Protein 7EWC (pdb70)

Radius of gyration: 24.62 Å; Cα contacts (8 Å, |Δi|>4): 468; chains: 4; bounding box: 40×68×53 Å

Solvent-accessible surface area: 13735 Å² total; per-residue (Å²): 151,0,96,44,0,46,0,0,10,8,16,54,97,38,75,30,100,78,0,9,68,100,4,146,26,195,78,76,81,0,29,28,0,2,98,32,67,15,16,39,0,73,0,68,20,0,86,66,0,0,67,18,1,59,5,106,14,46,4,30,0,99,30,76,144,100,87,76,107,64,203,8,160,117,23,26,51,78,70,101,33,70,48,92,87,0,6,64,104,5,157,22,154,63,55,111,0,40,43,2,8,128,36,64,26,24,57,9,63,0,73,11,0,63,87,0,1,65,23,3,59,12,98,3,31,0,35,0,75,9,53,148,39,82,15,87,20,35,62,103,6,44,7,0,18,4,11,76,84,54,74,42,90,81,0,11,69,90,4,143,12,161,75,77,109,0,32,35,2,7,115,52,62,24,13,68,8,77,0,60,8,0,61,72,0,0,68,29,6,66,5,96,3,39,0,27,1,98,24,81,141,98,90,29,98,26,36,137,91,5,92,88,7,19,61,78,75,99,38,75,34,88,82,0,9,61,94,9,159,12,160,79,70,94,0,28,74,12,1,86,28,97,34,6,62,6,62,0,66,13,0,99,85,0,1,71,18,6,63,7,107,16,38,6,32,0,85,2,57,147,39,96,5,102,52

Nearest PDB structures (foldseek):
  7ewc-assembly2_C  TM=1.015E+00  e=3.258E-12  Mycobacterium tuberculosis H37Rv
  7ewc-assembly1_A  TM=9.764E-01  e=1.327E-10  Mycobacterium tuberculosis H37Rv
  7ewd-assembly1_B  TM=9.840E-01  e=6.085E-10  Mycobacterium tuberculosis H37Rv
  7ewe-assembly3_E  TM=9.449E-01  e=1.848E-10  Mycobacterium tuberculosis H37Rv
  7ewd-assembly1_A  TM=9.579E-01  e=5.330E-10  Mycobacterium tuberculosis H37Rv

Foldseek 3Di:
DLVVLVCLQVVVVHDLVRLCVQLVHDSVLSVCSSVVVVVVDDPSSVQSSQVSSVHGDWDWDDDPPDIGTD/DVLVLCVVLVHDLVQLCVQLVHDSVLSVCVNVVNPVVRDPSRVQSSQVSSVHGDWDWDDDPNDIDTPD/DALVVLVVVVPDDLVRLCVQLVHDSVLSVCVNVVVPVVDDPSNVQSSQVSSPHGDWDWDDDPNDIGTPD/DPLVVLCVVLVHDLVQLCVQLVHDSCLSCCCVVPPVVVHDVVSVQSSQVSSVHGDWDWDDDPPDIGTD

B-factor: mean 38.27, std 15.43, range [12.96, 95.22]

InterPro domains:
  IPR001387 Cro/C1-type, helix-turn-helix domain [PF01381] (35-88)
  IPR001387 Cro/C1-type, helix-turn-helix domain [PS50943] (35-90)
  IPR001387 Cro/C1-type, helix-turn-helix domain [SM00530] (34-90)
  IPR001387 Cro/C1-type, helix-turn-helix domain [cd00093] (34-88)
  IPR010982 Lambda repressor-like, DNA-binding domain superfamily [G3DSA:1.10.260.40] (16-92)
  IPR010982 Lambda repressor-like, DNA-binding domain superfamily [SSF47413] (33-97)

Organism: Mycobacterium tuberculosis (strain ATCC 25618 / H37Rv) (NCBI:txid83332)

Secondary structure (DSSP, 8-state):
-HHHHHHHHHTTT--HHHHHHHHTS-HHHHHHHHTT--TTSBHHHHHHHHHHTT-EEEEEEEETTEEEE-/-HHHHHHHTT--HHHHHHHTT--HHHHHHHHTT--TTSBHHHHHHHHHHTT-EEEEEEEETTEEEE--/--THHHHHTTT--HHHHHHHHT--HHHHHHHHTT--TTSBHHHHHHHHHHTT-EEEEEEEETTEEEE--/-HHHHHHHHTT--HHHHHHHHTS-HHHHHHHHHS-GGG-BHHHHHHHHHHTT-EEEEEEEETTEEEE-

GO terms:
  GO:0003677 DNA binding (F, IDA)

Sequence (275 aa):
RAFRLRELRAAQSLTQVQVAALAHIRQSRVSSIENGDIGSAQVNTLRKYVSALGGELDITVRLGDETFTLRLRELRAAQSLTQVQVAALAHIRQSRVSSIENGDIGSAQVNTLRKYVSALGGELDITVRLGDETFTLAFRLRELRAAQSLTQVQVAALAHIRQSRVSSIENGDIGSAQVNTLRKYVSALGGELDITVRLGDETFTLAFRLRELRAAQSLTQVQVAALAHIRQSRVSSIENGDIGSAQVNTLRKYVSALGGELDITVRLGDETFTL

Structure (mmCIF, N/CA/C/O backbone):
data_7EWC
#
_entry.id   7EWC
#
_cell.length_a   30.610
_cell.length_b   88.955
_cell.length_c   114.961
_cell.angle_alpha   90.000
_cell.angle_beta   90.000
_cell.angle_gamma   90.000
#
_symmetry.space_group_name_H-M   'P 21 21 21'
#
loop_
_entity.id
_entity.type
_entity.pdbx_description
1 polymer 'Putative antitoxin HigA2'
2 water water
#
loop_
_atom_site.group_PDB
_atom_site.id
_atom_site.type_symbol
_atom_site.label_atom_id
_atom_site.label_alt_id
_atom_site.label_comp_id
_atom_site.label_asym_id
_atom_site.label_entity_id
_atom_site.label_seq_id
_atom_site.pdbx_PDB_ins_code
_atom_site.Cartn_x
_atom_site.Cartn_y
_atom_site.Cartn_z
_atom_site.occupancy
_atom_site.B_iso_or_equiv
_atom_site.auth_seq_id
_atom_site.auth_comp_id
_atom_site.auth_asym_id
_atom_site.auth_atom_id
_atom_site.pdbx_PDB_model_num
ATOM 1 N N . ARG A 1 31 ? -15.920 12.095 -9.276 1.00 62.30 31 ARG A N 1
ATOM 2 C CA . ARG A 1 31 ? -15.675 10.926 -8.381 1.00 69.79 31 ARG A CA 1
ATOM 3 C C . ARG A 1 31 ? -16.660 9.823 -8.809 1.00 76.27 31 ARG A C 1
ATOM 4 O O . ARG A 1 31 ? -16.243 8.861 -9.500 1.00 70.03 31 ARG A O 1
ATOM 12 N N . ALA A 1 32 ? -17.937 10.001 -8.471 1.00 78.88 32 ALA A N 1
ATOM 13 C CA . ALA A 1 32 ? -19.097 9.376 -9.150 1.00 72.68 32 ALA A CA 1
ATOM 14 C C . ALA A 1 32 ? -19.216 9.967 -10.564 1.00 64.78 32 ALA A C 1
ATOM 15 O O . ALA A 1 32 ? -19.404 9.169 -11.502 1.00 51.46 32 ALA A O 1
ATOM 17 N N . PHE A 1 33 ? -19.102 11.303 -10.691 1.00 54.93 33 PHE A N 1
ATOM 18 C CA . PHE A 1 33 ? -19.035 12.057 -11.974 1.00 54.70 33 PHE A CA 1
ATOM 19 C C . PHE A 1 33 ? -17.966 11.439 -12.885 1.00 39.63 33 PHE A C 1
ATOM 20 O O . PHE A 1 33 ? -18.241 11.386 -14.048 1.00 31.85 33 PHE A O 1
ATOM 28 N N . ARG A 1 34 ? -16.812 11.005 -12.362 1.00 35.67 34 ARG A N 1
ATOM 29 C CA . ARG A 1 34 ? -15.693 10.446 -13.171 1.00 39.02 34 ARG A CA 1
ATOM 30 C C . ARG A 1 34 ? -16.180 9.169 -13.872 1.00 30.22 34 ARG A C 1
ATOM 31 O O . ARG A 1 34 ? -15.904 8.985 -15.080 1.00 26.68 34 ARG A O 1
ATOM 39 N N . LEU A 1 35 ? -16.922 8.341 -13.149 1.00 27.28 35 LEU A N 1
ATOM 40 C CA . LEU A 1 35 ? -17.384 7.026 -13.674 1.00 27.03 35 LEU A CA 1
ATOM 41 C C . LEU A 1 35 ? -18.497 7.285 -14.672 1.00 25.60 35 LEU A C 1
ATOM 42 O O . LEU A 1 35 ? -18.471 6.667 -15.742 1.00 30.41 35 LEU A O 1
ATOM 47 N N . ARG A 1 36 ? -19.376 8.226 -14.370 1.00 25.26 36 ARG A N 1
ATOM 48 C CA . ARG A 1 36 ? -20.459 8.589 -15.302 1.00 26.23 36 ARG A CA 1
ATOM 49 C C . ARG A 1 36 ? -19.825 9.051 -16.616 1.00 22.92 36 ARG A C 1
ATOM 50 O O . ARG A 1 36 ? -20.265 8.658 -17.650 1.00 22.71 36 ARG A O 1
ATOM 58 N N . GLU A 1 37 ? -18.813 9.893 -16.522 1.00 21.91 37 GLU A N 1
ATOM 59 C CA . GLU A 1 37 ? -18.131 10.437 -17.715 1.00 22.08 37 GLU A CA 1
ATOM 60 C C . GLU A 1 37 ? -17.500 9.295 -18.527 1.00 18.27 37 GLU A C 1
ATOM 61 O O . GLU A 1 37 ? -17.616 9.264 -19.758 1.00 18.22 37 GLU A O 1
ATOM 67 N N . LEU A 1 38 ? -16.826 8.391 -17.859 1.00 20.27 38 LEU A N 1
ATOM 68 C CA . LEU A 1 38 ? -16.166 7.232 -18.508 1.00 22.75 38 LEU A CA 1
ATOM 69 C C . LEU A 1 38 ? -17.172 6.386 -19.297 1.00 20.43 38 LEU A C 1
ATOM 70 O O . LEU A 1 38 ? -16.855 5.932 -20.409 1.00 18.96 38 LEU A O 1
ATOM 75 N N . ARG A 1 39 ? -18.332 6.148 -18.711 1.00 17.78 39 ARG A N 1
ATOM 76 C CA . ARG A 1 39 ? -19.362 5.331 -19.383 1.00 18.85 39 ARG A CA 1
ATOM 77 C C . ARG A 1 39 ? -19.948 6.101 -20.571 1.00 17.80 39 ARG A C 1
ATOM 78 O O . ARG A 1 39 ? -20.076 5.550 -21.621 1.00 17.77 39 ARG A O 1
ATOM 86 N N . ALA A 1 40 ? -20.307 7.348 -20.332 1.00 17.68 40 ALA A N 1
ATOM 87 C CA . ALA A 1 40 ? -20.990 8.177 -21.327 1.00 16.34 40 ALA A CA 1
ATOM 88 C C . ALA A 1 40 ? -20.023 8.434 -22.478 1.00 19.60 40 ALA A C 1
ATOM 89 O O . ALA A 1 40 ? -20.500 8.470 -23.625 1.00 16.02 40 ALA A O 1
ATOM 91 N N . ALA A 1 41 ? -18.710 8.547 -22.228 1.00 18.48 41 ALA A N 1
ATOM 92 C CA . ALA A 1 41 ? -17.754 8.782 -23.337 1.00 19.74 41 ALA A CA 1
ATOM 93 C C . ALA A 1 41 ? -17.720 7.549 -24.226 1.00 21.03 41 ALA A C 1
ATOM 94 O O . ALA A 1 41 ? -17.282 7.646 -25.385 1.00 17.26 41 ALA A O 1
ATOM 96 N N . GLN A 1 42 ? -18.197 6.411 -23.742 1.00 17.69 42 GLN A N 1
ATOM 97 C CA . GLN A 1 42 ? -18.166 5.185 -24.595 1.00 18.65 42 GLN A CA 1
ATOM 98 C C . GLN A 1 42 ? -19.531 4.864 -25.200 1.00 19.83 42 GLN A C 1
ATOM 99 O O . GLN A 1 42 ? -19.671 3.755 -25.725 1.00 19.07 42 GLN A O 1
ATOM 105 N N . SER A 1 43 ? -20.505 5.766 -25.042 1.00 21.34 43 SER A N 1
ATOM 106 C CA . SER A 1 43 ? -21.835 5.642 -25.652 1.00 20.93 43 SER A CA 1
ATOM 107 C C . SER A 1 43 ? -22.505 4.398 -25.039 1.00 22.12 43 SER A C 1
ATOM 108 O O . SER A 1 43 ? -23.130 3.604 -25.771 1.00 24.90 43 SER A O 1
ATOM 111 N N . LEU A 1 44 ? -22.359 4.201 -23.739 1.00 18.45 44 LEU A N 1
ATOM 112 C CA . LEU A 1 44 ? -23.078 3.084 -23.065 1.00 20.85 44 LEU A CA 1
ATOM 113 C C . LEU A 1 44 ? -24.131 3.665 -22.127 1.00 22.37 44 LEU A C 1
ATOM 114 O O . LEU A 1 44 ? -23.834 4.634 -21.431 1.00 21.02 44 LEU A O 1
ATOM 119 N N . THR A 1 45 ? -25.320 3.053 -22.087 1.00 20.60 45 THR A N 1
ATOM 120 C CA . THR A 1 45 ? -26.328 3.417 -21.078 1.00 19.92 45 THR A CA 1
ATOM 121 C C . THR A 1 45 ? -26.016 2.618 -19.805 1.00 21.38 45 THR A C 1
ATOM 122 O O . THR A 1 45 ? -25.243 1.642 -19.879 1.00 18.73 45 THR A O 1
ATOM 126 N N . GLN A 1 46 ? -26.624 2.993 -18.675 1.00 20.44 46 GLN A N 1
ATOM 127 C CA . GLN A 1 46 ? -26.554 2.214 -17.413 1.00 25.35 46 GLN A CA 1
ATOM 128 C C . GLN A 1 46 ? -27.123 0.826 -17.676 1.00 23.94 46 GLN A C 1
ATOM 129 O O . GLN A 1 46 ? -26.538 -0.183 -17.247 1.00 26.56 46 GLN A O 1
ATOM 135 N N . VAL A 1 47 ? -28.187 0.738 -18.445 1.00 25.20 47 VAL A N 1
ATOM 136 C CA . VAL A 1 47 ? -28.743 -0.583 -18.886 1.00 24.73 47 VAL A CA 1
ATOM 137 C C . VAL A 1 47 ? -27.648 -1.390 -19.574 1.00 22.54 47 VAL A C 1
ATOM 138 O O . VAL A 1 47 ? -27.492 -2.578 -19.234 1.00 21.09 47 VAL A O 1
ATOM 142 N N . GLN A 1 48 ? -26.989 -0.849 -20.590 1.00 22.77 48 GLN A N 1
ATOM 143 C CA . GLN A 1 48 ? -25.965 -1.648 -21.331 1.00 22.43 48 GLN A CA 1
ATOM 144 C C . GLN A 1 48 ? -24.822 -2.050 -20.387 1.00 22.45 48 GLN A C 1
ATOM 145 O O . GLN A 1 48 ? -24.342 -3.182 -20.452 1.00 23.20 48 GLN A O 1
ATOM 151 N N . VAL A 1 49 ? -24.387 -1.165 -19.512 1.00 20.55 49 VAL A N 1
ATOM 152 C CA . VAL A 1 49 ? -23.252 -1.539 -18.628 1.00 23.98 49 VAL A CA 1
ATOM 153 C C . VAL A 1 49 ? -23.710 -2.649 -17.663 1.00 27.20 49 VAL A C 1
ATOM 154 O O . VAL A 1 49 ? -22.907 -3.596 -17.418 1.00 25.63 49 VAL A O 1
ATOM 158 N N . ALA A 1 50 ? -24.944 -2.548 -17.139 1.00 24.65 50 ALA A N 1
ATOM 159 C CA . ALA A 1 50 ? -25.547 -3.587 -16.263 1.00 28.02 50 ALA A CA 1
ATOM 160 C C . ALA A 1 50 ? -25.478 -4.946 -16.965 1.00 26.46 50 ALA A C 1
ATOM 161 O O . ALA A 1 50 ? -24.997 -5.905 -16.323 1.00 25.94 50 ALA A O 1
ATOM 163 N N . ALA A 1 51 ? -25.933 -5.022 -18.227 1.00 25.34 51 ALA A N 1
ATOM 164 C CA . ALA A 1 51 ? -25.924 -6.241 -19.077 1.00 26.10 51 ALA A CA 1
ATOM 165 C C . ALA A 1 51 ? -24.475 -6.698 -19.315 1.00 32.21 51 ALA A C 1
ATOM 166 O O . ALA A 1 51 ? -24.194 -7.899 -19.160 1.00 28.50 51 ALA A O 1
ATOM 168 N N . LEU A 1 52 ? -23.552 -5.788 -19.637 1.00 32.17 52 LEU A N 1
ATOM 169 C CA . LEU A 1 52 ? -22.109 -6.158 -19.840 1.00 31.63 52 LEU A CA 1
ATOM 170 C C . LEU A 1 52 ? -21.537 -6.742 -18.542 1.00 29.47 52 LEU A C 1
ATOM 171 O O . LEU A 1 52 ? -20.802 -7.720 -18.592 1.00 26.08 52 LEU A O 1
ATOM 176 N N . ALA A 1 53 ? -21.776 -6.082 -17.409 1.00 27.14 53 ALA A N 1
ATOM 177 C CA . ALA A 1 53 ? -21.158 -6.441 -16.120 1.00 30.10 53 ALA A CA 1
ATOM 178 C C . ALA A 1 53 ? -21.904 -7.618 -15.454 1.00 32.48 53 ALA A C 1
ATOM 179 O O . ALA A 1 53 ? -21.430 -8.077 -14.410 1.00 31.54 53 ALA A O 1
ATOM 181 N N . HIS A 1 54 ? -23.072 -8.023 -15.956 1.00 34.16 54 HIS A N 1
ATOM 182 C CA . HIS A 1 54 ? -23.976 -9.002 -15.280 1.00 34.83 54 HIS A CA 1
ATOM 183 C C . HIS A 1 54 ? -24.225 -8.559 -13.842 1.00 32.47 54 HIS A C 1
ATOM 184 O O . HIS A 1 54 ? -24.014 -9.365 -12.948 1.00 34.34 54 HIS A O 1
ATOM 191 N N . ILE A 1 55 ? -24.645 -7.317 -13.638 1.00 28.19 55 ILE A N 1
ATOM 192 C CA . ILE A 1 55 ? -25.001 -6.754 -12.306 1.00 28.56 55 ILE A CA 1
ATOM 193 C C . ILE A 1 55 ? -26.337 -6.032 -12.463 1.00 31.64 55 ILE A C 1
ATOM 194 O O . ILE A 1 55 ? -26.759 -5.769 -13.616 1.00 25.87 55 ILE A O 1
ATOM 199 N N . ARG A 1 56 ? -26.964 -5.691 -11.345 1.00 30.04 56 ARG A N 1
ATOM 200 C CA . ARG A 1 56 ? -28.319 -5.076 -11.355 1.00 36.64 56 ARG A CA 1
ATOM 201 C C . ARG A 1 56 ? -28.164 -3.621 -11.795 1.00 30.52 56 ARG A C 1
ATOM 202 O O . ARG A 1 56 ? -27.169 -3.002 -11.369 1.00 29.03 56 ARG A O 1
ATOM 210 N N . GLN A 1 57 ? -29.103 -3.079 -12.582 1.00 35.22 57 GLN A N 1
ATOM 211 C CA . GLN A 1 57 ? -29.020 -1.669 -13.034 1.00 32.53 57 GLN A CA 1
ATOM 212 C C . GLN A 1 57 ? -29.008 -0.777 -11.792 1.00 29.81 57 GLN A C 1
ATOM 213 O O . GLN A 1 57 ? -28.312 0.258 -11.797 1.00 28.17 57 GLN A O 1
ATOM 219 N N . SER A 1 58 ? -29.763 -1.160 -10.754 1.00 28.37 58 SER A N 1
ATOM 220 C CA . SER A 1 58 ? -29.885 -0.388 -9.493 1.00 30.51 58 SER A CA 1
ATOM 221 C C . SER A 1 58 ? -28.495 -0.237 -8.855 1.00 27.76 58 SER A C 1
ATOM 222 O O . SER A 1 58 ? -28.203 0.822 -8.295 1.00 27.05 58 SER A O 1
ATOM 225 N N . ARG A 1 59 ? -27.654 -1.255 -8.980 1.00 30.95 59 ARG A N 1
ATOM 226 C CA . ARG A 1 59 ? -26.256 -1.216 -8.507 1.00 30.64 59 ARG A CA 1
ATOM 227 C C . ARG A 1 59 ? -25.390 -0.297 -9.389 1.00 27.33 59 ARG A C 1
ATOM 228 O O . ARG A 1 59 ? -24.583 0.456 -8.854 1.00 23.09 59 ARG A O 1
ATOM 236 N N . VAL A 1 60 ? -25.605 -0.293 -10.694 1.00 25.41 60 VAL A N 1
ATOM 237 C CA . VAL A 1 60 ? -24.963 0.704 -11.602 1.00 25.66 60 VAL A CA 1
ATOM 238 C C . VAL A 1 60 ? -25.336 2.127 -11.168 1.00 25.23 60 VAL A C 1
ATOM 239 O O . VAL A 1 60 ? -24.386 2.928 -10.989 1.00 26.64 60 VAL A O 1
ATOM 243 N N . SER A 1 61 ? -26.629 2.449 -10.972 1.00 25.87 61 SER A N 1
ATOM 244 C CA . SER A 1 61 ? -27.073 3.819 -10.585 1.00 29.84 61 SER A CA 1
ATOM 245 C C . SER A 1 61 ? -26.440 4.219 -9.265 1.00 29.33 61 SER A C 1
ATOM 246 O O . SER A 1 61 ? -25.945 5.357 -9.167 1.00 31.64 61 SER A O 1
ATOM 249 N N . SER A 1 62 ? -26.461 3.325 -8.276 1.00 30.81 62 SER A N 1
ATOM 250 C CA . SER A 1 62 ? -25.963 3.673 -6.922 1.00 35.05 62 SER A CA 1
ATOM 251 C C . SER A 1 62 ? -24.458 3.930 -7.004 1.00 35.37 62 SER A C 1
ATOM 252 O O . SER A 1 62 ? -23.993 4.962 -6.411 1.00 37.49 62 SER A O 1
ATOM 255 N N . ILE A 1 63 ? -23.707 3.065 -7.698 1.00 34.64 63 ILE A N 1
ATOM 256 C CA . ILE A 1 63 ? -22.230 3.265 -7.884 1.00 34.29 63 ILE A CA 1
ATOM 257 C C . ILE A 1 63 ? -22.014 4.644 -8.499 1.00 36.10 63 ILE A C 1
ATOM 258 O O . ILE A 1 63 ? -21.127 5.356 -8.029 1.00 39.84 63 ILE A O 1
ATOM 263 N N . GLU A 1 64 ? -22.800 5.001 -9.526 1.00 38.39 64 GLU A N 1
ATOM 264 C CA . GLU A 1 64 ? -22.583 6.267 -10.260 1.00 39.49 64 GLU A CA 1
ATOM 265 C C . GLU A 1 64 ? -23.035 7.444 -9.398 1.00 43.59 64 GLU A C 1
ATOM 266 O O . GLU A 1 64 ? -22.529 8.539 -9.652 1.00 43.39 64 GLU A O 1
ATOM 272 N N . ASN A 1 65 ? -23.885 7.231 -8.387 1.00 44.46 65 ASN A N 1
ATOM 273 C CA . ASN A 1 65 ? -24.352 8.343 -7.514 1.00 47.19 65 ASN A CA 1
ATOM 274 C C . ASN A 1 65 ? -23.362 8.595 -6.368 1.00 46.37 65 ASN A C 1
ATOM 275 O O . ASN A 1 65 ? -23.651 9.475 -5.560 1.00 50.02 65 ASN A O 1
ATOM 280 N N . GLY A 1 66 ? -22.210 7.922 -6.354 1.00 45.54 66 GLY A N 1
ATOM 281 C CA . GLY A 1 66 ? -21.148 8.093 -5.347 1.00 50.57 66 GLY A CA 1
ATOM 282 C C . GLY A 1 66 ? -21.211 7.023 -4.268 1.00 52.03 66 GLY A C 1
ATOM 283 O O . GLY A 1 66 ? -20.313 6.996 -3.405 1.00 51.54 66 GLY A O 1
ATOM 284 N N . ASP A 1 67 ? -22.201 6.134 -4.334 1.00 45.09 67 ASP A N 1
ATOM 285 C CA . ASP A 1 67 ? -22.389 5.068 -3.323 1.00 50.38 67 ASP A CA 1
ATOM 286 C C . ASP A 1 67 ? -21.460 3.900 -3.656 1.00 47.02 67 ASP A C 1
ATOM 287 O O . ASP A 1 67 ? -21.944 2.810 -4.036 1.00 51.13 67 ASP A O 1
ATOM 292 N N . ILE A 1 68 ? -20.166 4.129 -3.470 1.00 46.84 68 ILE A N 1
ATOM 293 C CA . ILE A 1 68 ? -19.062 3.148 -3.710 1.00 50.91 68 ILE A CA 1
ATOM 294 C C . ILE A 1 68 ? -18.938 2.241 -2.483 1.00 52.08 68 ILE A C 1
ATOM 295 O O . ILE A 1 68 ? -18.915 0.994 -2.664 1.00 48.98 68 ILE A O 1
ATOM 300 N N . GLY A 1 69 ? -18.894 2.860 -1.289 1.00 52.56 69 GLY A N 1
ATOM 301 C CA . GLY A 1 69 ? -18.825 2.192 0.027 1.00 53.48 69 GLY A CA 1
ATOM 302 C C . GLY A 1 69 ? -19.646 0.923 0.059 1.00 47.14 69 GLY A C 1
ATOM 303 O O . GLY A 1 69 ? -19.104 -0.139 0.417 1.00 52.14 69 GLY A O 1
ATOM 304 N N . SER A 1 70 ? -20.890 1.000 -0.384 1.00 45.78 70 SER A N 1
ATOM 305 C CA . SER A 1 70 ? -21.893 -0.073 -0.180 1.00 51.61 70 SER A CA 1
ATOM 306 C C . SER A 1 70 ? -21.753 -1.168 -1.238 1.00 52.63 70 SER A C 1
ATOM 307 O O . SER A 1 70 ? -22.331 -2.245 -1.022 1.00 49.60 70 SER A O 1
ATOM 310 N N . ALA A 1 71 ? -20.990 -0.946 -2.317 1.00 49.88 71 ALA A N 1
ATOM 311 C CA . ALA A 1 71 ? -20.848 -1.938 -3.410 1.00 49.24 71 ALA A CA 1
ATOM 312 C C . ALA A 1 71 ? -19.985 -3.108 -2.947 1.00 41.73 71 ALA A C 1
ATOM 313 O O . ALA A 1 71 ? -18.996 -2.858 -2.277 1.00 46.71 71 ALA A O 1
ATOM 315 N N . GLN A 1 72 ? -20.342 -4.329 -3.324 1.00 36.55 72 GLN A N 1
ATOM 316 C CA . GLN A 1 72 ? -19.473 -5.519 -3.199 1.00 42.45 72 GLN A CA 1
ATOM 317 C C . GLN A 1 72 ? -18.271 -5.387 -4.144 1.00 43.55 72 GLN A C 1
ATOM 318 O O . GLN A 1 72 ? -18.454 -4.825 -5.250 1.00 36.83 72 GLN A O 1
ATOM 324 N N . VAL A 1 73 ? -17.139 -6.004 -3.798 1.00 40.25 73 VAL A N 1
ATOM 325 C CA . VAL A 1 73 ? -15.875 -5.900 -4.580 1.00 39.89 73 VAL A CA 1
ATOM 326 C C . VAL A 1 73 ? -16.072 -6.494 -5.980 1.00 37.98 73 VAL A C 1
ATOM 327 O O . VAL A 1 73 ? -15.663 -5.846 -6.955 1.00 29.49 73 VAL A O 1
ATOM 331 N N . ASN A 1 74 ? -16.597 -7.703 -6.087 1.00 34.37 74 ASN A N 1
ATOM 332 C CA . ASN A 1 74 ? -16.702 -8.362 -7.404 1.00 38.55 74 ASN A CA 1
ATOM 333 C C . ASN A 1 74 ? -17.616 -7.530 -8.327 1.00 37.66 74 ASN A C 1
ATOM 334 O O . ASN A 1 74 ? -17.381 -7.529 -9.549 1.00 35.25 74 ASN A O 1
ATOM 339 N N . THR A 1 75 ? -18.610 -6.851 -7.758 1.00 34.70 75 THR A N 1
ATOM 340 C CA . THR A 1 75 ? -19.577 -5.993 -8.475 1.00 35.78 75 THR A CA 1
ATOM 341 C C . THR A 1 75 ? -18.845 -4.763 -9.025 1.00 32.85 75 THR A C 1
ATOM 342 O O . THR A 1 75 ? -19.030 -4.422 -10.234 1.00 26.90 75 THR A O 1
ATOM 346 N N . LEU A 1 76 ? -18.095 -4.082 -8.167 1.00 26.16 76 LEU A N 1
ATOM 347 C CA . LEU A 1 76 ? -17.284 -2.918 -8.591 1.00 27.67 76 LEU A CA 1
ATOM 348 C C . LEU A 1 76 ? -16.290 -3.385 -9.670 1.00 25.74 76 LEU A C 1
ATOM 349 O O . LEU A 1 76 ? -16.180 -2.712 -10.704 1.00 24.61 76 LEU A O 1
ATOM 354 N N . ARG A 1 77 ? -15.696 -4.562 -9.514 1.00 27.38 77 ARG A N 1
ATOM 355 C CA . ARG A 1 77 ? -14.696 -5.078 -10.473 1.00 31.19 77 ARG A CA 1
ATOM 356 C C . ARG A 1 77 ? -15.358 -5.200 -11.843 1.00 28.80 77 ARG A C 1
ATOM 357 O O . ARG A 1 77 ? -14.795 -4.680 -12.844 1.00 26.60 77 ARG A O 1
ATOM 365 N N . LYS A 1 78 ? -16.494 -5.893 -11.888 1.00 26.63 78 LYS A N 1
ATOM 366 C CA . LYS A 1 78 ? -17.278 -6.112 -13.126 1.00 25.17 78 LYS A CA 1
ATOM 367 C C . LYS A 1 78 ? -17.683 -4.763 -13.741 1.00 19.63 78 LYS A C 1
ATOM 368 O O . LYS A 1 78 ? -17.550 -4.642 -14.975 1.00 21.24 78 LYS A O 1
ATOM 374 N N . TYR A 1 79 ? -18.176 -3.816 -12.953 1.00 19.53 79 TYR A N 1
ATOM 375 C CA . TYR A 1 79 ? -18.590 -2.462 -13.425 1.00 19.65 79 TYR A CA 1
ATOM 376 C C . TYR A 1 79 ? -17.434 -1.773 -14.153 1.00 20.26 79 TYR A C 1
ATOM 377 O O . TYR A 1 79 ? -17.551 -1.444 -15.340 1.00 20.74 79 TYR A O 1
ATOM 386 N N . VAL A 1 80 ? -16.264 -1.745 -13.510 1.00 22.32 80 VAL A N 1
ATOM 387 C CA . VAL A 1 80 ? -15.018 -1.124 -14.052 1.00 21.13 80 VAL A CA 1
ATOM 388 C C . VAL A 1 80 ? -14.523 -1.845 -15.315 1.00 21.18 80 VAL A C 1
ATOM 389 O O . VAL A 1 80 ? -14.110 -1.107 -16.280 1.00 19.55 80 VAL A O 1
ATOM 393 N N . SER A 1 81 ? -14.582 -3.179 -15.384 1.00 19.04 81 SER A N 1
ATOM 394 C CA . SER A 1 81 ? -14.216 -3.951 -16.601 1.00 23.89 81 SER A CA 1
ATOM 395 C C . SER A 1 81 ? -15.126 -3.593 -17.777 1.00 23.38 81 SER A C 1
ATOM 396 O O . SER A 1 81 ? -14.622 -3.580 -18.914 1.00 22.60 81 SER A O 1
ATOM 399 N N . ALA A 1 82 ? -16.414 -3.417 -17.515 1.00 24.01 82 ALA A N 1
ATOM 400 C CA . ALA A 1 82 ? -17.429 -3.029 -18.520 1.00 25.31 82 ALA A CA 1
ATOM 401 C C . ALA A 1 82 ? -17.113 -1.631 -19.077 1.00 24.26 82 ALA A C 1
ATOM 402 O O . ALA A 1 82 ? -17.650 -1.339 -20.157 1.00 22.59 82 ALA A O 1
ATOM 404 N N . LEU A 1 83 ? -16.363 -0.797 -18.341 1.00 23.55 83 LEU A N 1
ATOM 405 C CA . LEU A 1 83 ? -15.957 0.566 -18.803 1.00 23.96 83 LEU A CA 1
ATOM 406 C C . LEU A 1 83 ? -14.570 0.494 -19.426 1.00 22.11 83 LEU A C 1
ATOM 407 O O . LEU A 1 83 ? -14.050 1.546 -19.804 1.00 25.64 83 LEU A O 1
ATOM 412 N N . GLY A 1 84 ? -14.008 -0.713 -19.537 1.00 22.82 84 GLY A N 1
ATOM 413 C CA . GLY A 1 84 ? -12.680 -0.969 -20.126 1.00 21.66 84 GLY A CA 1
ATOM 414 C C . GLY A 1 84 ? -11.529 -0.770 -19.149 1.00 23.06 84 GLY A C 1
ATOM 415 O O . GLY A 1 84 ? -10.362 -0.686 -19.564 1.00 21.85 84 GLY A O 1
ATOM 416 N N . GLY A 1 85 ? -11.822 -0.709 -17.871 1.00 21.59 85 GLY A N 1
ATOM 417 C CA . GLY A 1 85 ? -10.794 -0.442 -16.848 1.00 24.93 85 GLY A CA 1
ATOM 418 C C . GLY A 1 85 ? -10.378 -1.679 -16.085 1.00 24.21 85 GLY A C 1
ATOM 419 O O . GLY A 1 85 ? -10.998 -2.735 -16.234 1.00 21.69 85 GLY A O 1
ATOM 420 N N . GLU A 1 86 ? -9.393 -1.504 -15.208 1.00 25.43 86 GLU A N 1
ATOM 421 C CA . GLU A 1 86 ? -8.988 -2.543 -14.246 1.00 29.60 86 GLU A CA 1
ATOM 422 C C . GLU A 1 86 ? -9.062 -1.941 -12.857 1.00 27.22 86 GLU A C 1
ATOM 423 O O . GLU A 1 86 ? -8.683 -0.749 -12.659 1.00 24.27 86 GLU A O 1
ATOM 429 N N . LEU A 1 87 ? -9.628 -2.701 -11.940 1.00 28.17 87 LEU A N 1
ATOM 430 C CA . LEU A 1 87 ? -9.770 -2.252 -10.530 1.00 27.91 87 LEU A CA 1
ATOM 431 C C . LEU A 1 87 ? -8.585 -2.816 -9.753 1.00 27.79 87 LEU A C 1
ATOM 432 O O . LEU A 1 87 ? -8.377 -4.033 -9.814 1.00 30.18 87 LEU A O 1
ATOM 437 N N . ASP A 1 88 ? -7.802 -1.956 -9.107 1.00 31.97 88 ASP A N 1
ATOM 438 C CA . ASP A 1 88 ? -6.694 -2.374 -8.209 1.00 35.53 88 ASP A CA 1
ATOM 439 C C . ASP A 1 88 ? -7.130 -2.114 -6.771 1.00 33.26 88 ASP A C 1
ATOM 440 O O . ASP A 1 88 ? -7.350 -0.934 -6.406 1.00 30.08 88 ASP A O 1
ATOM 445 N N . ILE A 1 89 ? -7.194 -3.172 -5.978 1.00 32.86 89 ILE A N 1
ATOM 446 C CA . ILE A 1 89 ? -7.473 -3.068 -4.517 1.00 33.69 89 ILE A CA 1
ATOM 447 C C . ILE A 1 89 ? -6.199 -3.461 -3.769 1.00 31.59 89 ILE A C 1
ATOM 448 O O . ILE A 1 89 ? -5.729 -4.590 -3.922 1.00 28.25 89 ILE A O 1
ATOM 453 N N . THR A 1 90 ? -5.649 -2.533 -3.002 1.00 32.02 90 THR A N 1
ATOM 454 C CA . THR A 1 90 ? -4.376 -2.738 -2.274 1.00 37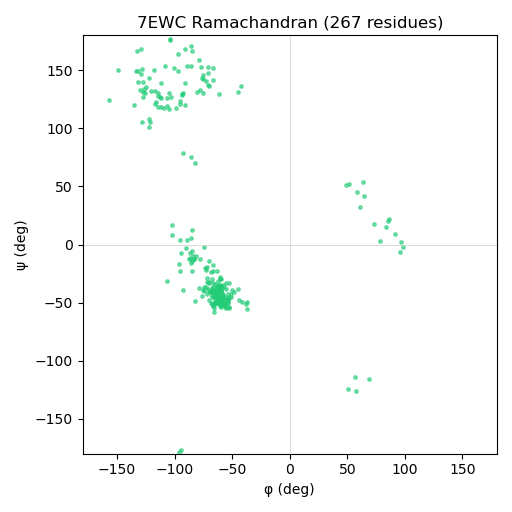.49 90 THR A CA 1
ATOM 455 C C . THR A 1 90 ? -4.574 -2.371 -0.807 1.00 38.70 90 THR A C 1
ATOM 456 O O . THR A 1 90 ? -5.455 -1.529 -0.479 1.00 35.07 90 THR A O 1
ATOM 460 N N . VAL A 1 91 ? -3.801 -3.036 0.036 1.00 40.47 91 VAL A N 1
ATOM 461 C CA . VAL A 1 91 ? -3.709 -2.729 1.484 1.00 40.15 91 VAL A CA 1
ATOM 462 C C . VAL A 1 91 ? -2.285 -2.282 1.761 1.00 37.70 91 VAL A C 1
ATOM 463 O O . VAL A 1 91 ? -1.357 -3.045 1.433 1.00 39.79 91 VAL A O 1
ATOM 467 N N . ARG A 1 92 ? -2.152 -1.082 2.310 1.00 40.99 92 ARG A N 1
ATOM 468 C CA . ARG A 1 92 ? -0.897 -0.559 2.901 1.00 43.65 92 ARG A CA 1
ATOM 469 C C . ARG A 1 92 ? -0.963 -0.827 4.411 1.00 43.21 92 ARG A C 1
ATOM 470 O O . ARG A 1 92 ? -1.966 -0.370 5.050 1.00 35.82 92 ARG A O 1
ATOM 478 N N . LEU A 1 93 ? 0.006 -1.584 4.940 1.00 42.67 93 LEU A N 1
ATOM 479 C CA . LEU A 1 93 ? 0.200 -1.730 6.409 1.00 50.69 93 LEU A CA 1
ATOM 480 C C . LEU A 1 93 ? 1.663 -1.440 6.734 1.00 48.82 93 LEU A C 1
ATOM 481 O O . LEU A 1 93 ? 2.502 -2.293 6.428 1.00 45.12 93 LEU A O 1
ATOM 486 N N . GLY A 1 94 ? 1.931 -0.261 7.307 1.00 57.96 94 GLY A N 1
ATOM 487 C CA . GLY A 1 94 ? 3.288 0.263 7.552 1.00 63.98 94 GLY A CA 1
ATOM 488 C C . GLY A 1 94 ? 4.105 0.330 6.272 1.00 70.17 94 GLY A C 1
ATOM 489 O O . GLY A 1 94 ? 3.740 1.123 5.380 1.00 70.85 94 GLY A O 1
ATOM 490 N N . ASP A 1 95 ? 5.166 -0.478 6.186 1.00 74.22 95 ASP A N 1
ATOM 491 C CA . ASP A 1 95 ? 6.057 -0.592 5.000 1.00 81.41 95 ASP A CA 1
ATOM 492 C C . ASP A 1 95 ? 5.260 -1.190 3.838 1.00 76.02 95 ASP A C 1
ATOM 493 O O . ASP A 1 95 ? 5.155 -0.556 2.774 1.00 74.72 95 ASP A O 1
ATOM 498 N N . GLU A 1 96 ? 4.716 -2.382 4.060 1.00 74.13 96 GLU A N 1
ATOM 499 C CA . GLU A 1 96 ? 4.255 -3.290 2.985 1.00 71.81 96 GLU A CA 1
ATOM 500 C C . GLU A 1 96 ? 3.000 -2.726 2.334 1.00 65.94 96 GLU A C 1
ATOM 501 O O . GLU A 1 96 ? 2.264 -1.968 2.992 1.00 71.32 96 GLU A O 1
ATOM 507 N N . THR A 1 97 ? 2.799 -3.074 1.068 1.00 59.31 97 THR A N 1
ATOM 508 C CA . THR A 1 97 ? 1.522 -2.867 0.354 1.00 52.67 97 THR A CA 1
ATOM 509 C C . THR A 1 97 ? 1.250 -4.174 -0.397 1.00 50.82 97 THR A C 1
ATOM 510 O O . THR A 1 97 ? 2.133 -4.615 -1.130 1.00 57.65 97 THR A O 1
ATOM 514 N N . PHE A 1 98 ? 0.125 -4.824 -0.099 1.00 46.53 98 PHE A N 1
ATOM 515 C CA . PHE A 1 98 ? -0.298 -6.129 -0.668 1.00 46.60 98 PHE A CA 1
ATOM 516 C C . PHE A 1 98 ? -1.469 -5.844 -1.609 1.00 46.43 98 PHE A C 1
ATOM 517 O O . PHE A 1 98 ? -2.166 -4.806 -1.424 1.00 48.04 98 PHE A O 1
ATOM 525 N N . THR A 1 99 ? -1.664 -6.708 -2.599 1.00 39.68 99 THR A N 1
ATOM 526 C CA . THR A 1 99 ? -2.763 -6.603 -3.582 1.00 39.83 99 THR A CA 1
ATOM 527 C C . THR A 1 99 ? -3.804 -7.656 -3.226 1.00 41.23 99 THR A C 1
ATOM 528 O O . THR A 1 99 ? -3.412 -8.802 -3.101 1.00 41.77 99 THR A O 1
ATOM 532 N N . LEU A 1 100 ? -5.077 -7.280 -3.130 1.00 36.90 100 LEU A N 1
ATOM 533 C CA . LEU A 1 100 ? -6.175 -8.245 -2.869 1.00 43.84 100 LEU A CA 1
ATOM 534 C C . LEU A 1 100 ? -6.771 -8.705 -4.204 1.00 53.53 100 LEU A C 1
ATOM 535 O O . LEU A 1 100 ? -7.142 -9.911 -4.320 1.00 59.52 100 LEU A O 1
ATOM 540 N N . ARG B 1 34 ? -1.949 -13.722 3.109 1.00 64.09 34 ARG B N 1
ATOM 541 C CA . ARG B 1 34 ? -3.393 -13.448 3.226 1.00 68.32 34 ARG B CA 1
ATOM 542 C C . ARG B 1 34 ? -3.634 -12.380 4.308 1.00 65.44 34 ARG B C 1
ATOM 543 O O . ARG B 1 34 ? -2.679 -12.072 5.082 1.00 58.36 34 ARG B O 1
ATOM 551 N N . LEU B 1 35 ? -4.847 -11.807 4.311 1.00 57.21 35 LEU B N 1
ATOM 552 C CA . LEU B 1 35 ? -5.416 -10.944 5.390 1.00 60.17 35 LEU B CA 1
ATOM 553 C C . LEU B 1 35 ? -5.398 -11.688 6.733 1.00 61.40 35 LEU B C 1
ATOM 554 O O . LEU B 1 35 ? -4.873 -11.106 7.699 1.00 54.99 35 LEU B O 1
ATOM 559 N N .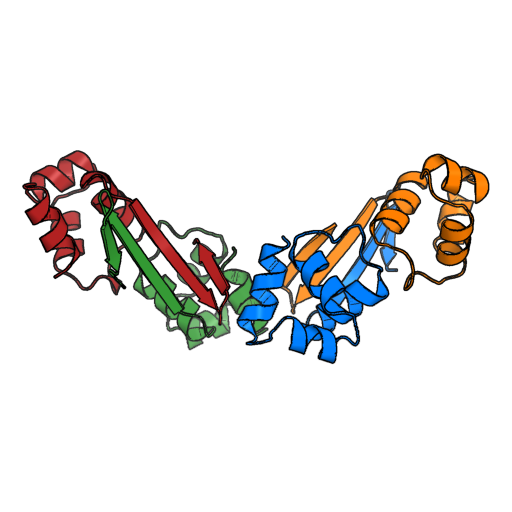 ARG B 1 36 ? -5.976 -12.902 6.786 1.00 57.56 36 ARG B N 1
ATOM 560 C CA . ARG B 1 36 ? -5.906 -13.809 7.965 1.00 57.21 36 ARG B CA 1
ATOM 561 C C . ARG B 1 36 ? -4.502 -13.662 8.570 1.00 57.22 36 ARG B C 1
ATOM 562 O O . ARG B 1 36 ? -4.405 -13.274 9.753 1.00 51.90 36 ARG B O 1
ATOM 570 N N . GLU B 1 37 ? -3.459 -13.873 7.760 1.00 53.38 37 GLU B N 1
ATOM 571 C CA . GLU B 1 37 ? -2.035 -13.919 8.194 1.00 59.76 37 GLU B CA 1
ATOM 572 C C . GLU B 1 37 ? -1.582 -12.535 8.700 1.00 60.03 37 GLU B C 1
ATOM 573 O O . GLU B 1 37 ? -0.814 -12.470 9.713 1.00 52.16 37 GLU B O 1
ATOM 579 N N . LEU B 1 38 ? -2.020 -11.467 8.020 1.00 50.06 38 LEU B N 1
ATOM 580 C CA . LEU B 1 38 ? -1.784 -10.047 8.418 1.00 51.54 38 LEU B CA 1
ATOM 581 C C . LEU B 1 38 ? -2.501 -9.726 9.746 1.00 41.05 38 LEU B C 1
ATOM 582 O O . LEU B 1 38 ? -1.875 -9.173 10.644 1.00 39.44 38 LEU B O 1
ATOM 587 N N . ARG B 1 39 ? -3.787 -10.054 9.841 1.00 41.38 39 ARG B N 1
ATOM 588 C CA . ARG B 1 39 ? -4.606 -9.907 11.074 1.00 41.54 39 ARG B CA 1
ATOM 589 C C . ARG B 1 39 ? -3.895 -10.599 12.247 1.00 40.76 39 ARG B C 1
ATOM 590 O O . ARG B 1 39 ? -3.619 -9.925 13.261 1.00 41.41 39 ARG B O 1
ATOM 598 N N . ALA B 1 40 ? -3.561 -11.875 12.073 1.00 47.22 40 ALA B N 1
ATOM 599 C CA . ALA B 1 40 ? -2.895 -12.719 13.092 1.00 50.60 40 ALA B CA 1
ATOM 600 C C . ALA B 1 40 ? -1.546 -12.124 13.459 1.00 47.88 40 ALA B C 1
ATOM 601 O O . ALA B 1 40 ? -1.225 -12.086 14.638 1.00 45.17 40 ALA B O 1
ATOM 603 N N . ALA B 1 41 ? -0.859 -11.558 12.474 1.00 43.13 41 ALA B N 1
ATOM 604 C CA . ALA B 1 41 ? 0.468 -10.936 12.674 1.00 44.44 41 ALA B CA 1
ATOM 605 C C . ALA B 1 41 ? 0.375 -9.618 13.456 1.00 45.08 41 ALA B C 1
ATOM 606 O O . ALA B 1 41 ? 1.393 -9.201 13.969 1.00 44.17 41 ALA B O 1
ATOM 608 N N . GLN B 1 42 ? -0.805 -8.996 13.519 1.00 40.37 42 GLN B N 1
ATOM 609 C CA . GLN B 1 42 ? -1.043 -7.760 14.299 1.00 37.85 42 GLN B CA 1
ATOM 610 C C . GLN B 1 42 ? -1.473 -8.105 15.731 1.00 34.33 42 GLN B C 1
ATOM 611 O O . GLN B 1 42 ? -1.805 -7.170 16.428 1.00 36.34 42 GLN B O 1
ATOM 617 N N . SER B 1 43 ? -1.489 -9.397 16.089 1.00 36.46 43 SER B N 1
ATOM 618 C CA . SER B 1 43 ? -1.830 -10.022 17.402 1.00 34.36 43 SER B CA 1
ATOM 619 C C . SER B 1 43 ? -3.338 -10.100 17.635 1.00 34.09 43 SER B C 1
ATOM 620 O O . SER B 1 43 ? -3.721 -10.591 18.683 1.00 37.77 43 SER B O 1
ATOM 623 N N . LEU B 1 44 ? -4.147 -9.691 16.669 1.00 31.40 44 LEU B N 1
ATOM 624 C CA . LEU B 1 44 ? -5.608 -9.641 16.878 1.00 31.56 44 LEU B CA 1
ATOM 625 C C . LEU B 1 44 ? -6.273 -10.982 16.594 1.00 33.73 44 LEU B C 1
ATOM 626 O O . LEU B 1 44 ? -5.760 -11.744 15.813 1.00 40.31 44 LEU B O 1
ATOM 631 N N . THR B 1 45 ? -7.408 -11.186 17.239 1.00 35.55 45 THR B N 1
ATOM 632 C CA . THR B 1 45 ? -8.288 -12.342 17.007 1.00 33.64 45 THR B CA 1
ATOM 633 C C . THR B 1 45 ? -9.394 -11.898 16.045 1.00 31.00 45 THR B C 1
ATOM 634 O O . THR B 1 45 ? -9.610 -10.725 15.885 1.00 26.11 45 THR B O 1
ATOM 638 N N . GLN B 1 46 ? -10.086 -12.856 15.455 1.00 34.99 46 GLN B N 1
ATOM 639 C CA . GLN B 1 46 ? -11.220 -12.561 14.554 1.00 37.25 46 GLN B CA 1
ATOM 640 C C . GLN B 1 46 ? -12.294 -11.797 15.327 1.00 37.29 46 GLN B C 1
ATOM 641 O O . GLN B 1 46 ? -12.707 -10.767 14.856 1.00 35.18 46 GLN B O 1
ATOM 647 N N . VAL B 1 47 ? -12.685 -12.294 16.498 1.00 35.29 47 VAL B N 1
ATOM 648 C CA . VAL B 1 47 ? -13.710 -11.624 17.353 1.00 32.16 47 VAL B CA 1
ATOM 649 C C . VAL B 1 47 ? -13.304 -10.164 17.596 1.00 28.55 47 VAL B C 1
ATOM 650 O O . VAL B 1 47 ? -14.178 -9.274 17.502 1.00 36.55 47 VAL B O 1
ATOM 654 N N . GLN B 1 48 ? -12.043 -9.909 17.940 1.00 30.78 48 GLN B N 1
ATOM 655 C CA . GLN B 1 48 ? -11.541 -8.535 18.219 1.00 30.20 48 GLN B CA 1
ATOM 656 C C . GLN B 1 48 ? -11.610 -7.641 16.978 1.00 30.21 48 GLN B C 1
ATOM 657 O O . GLN B 1 48 ? -12.020 -6.483 17.119 1.00 27.36 48 GLN B O 1
ATOM 663 N N . VAL B 1 49 ? -11.118 -8.112 15.829 1.00 33.33 49 VAL B N 1
ATOM 664 C CA . VAL B 1 49 ? -11.131 -7.272 14.591 1.00 34.86 49 VAL B CA 1
ATOM 665 C C . VAL B 1 49 ? -12.588 -6.946 14.280 1.00 32.54 49 VAL B C 1
ATOM 666 O O . VAL B 1 49 ? -12.881 -5.767 14.094 1.00 35.11 49 VAL B O 1
ATOM 670 N N . ALA B 1 50 ? -13.476 -7.941 14.347 1.00 37.58 50 ALA B N 1
ATOM 671 C CA . ALA B 1 50 ? -14.933 -7.761 14.118 1.00 45.85 50 ALA B CA 1
ATOM 672 C C . ALA B 1 50 ? -15.462 -6.656 15.026 1.00 44.18 50 ALA B C 1
ATOM 673 O O . ALA B 1 50 ? -16.185 -5.776 14.529 1.00 42.97 50 ALA B O 1
ATOM 675 N N . ALA B 1 51 ? -15.107 -6.714 16.312 1.00 44.46 51 ALA B N 1
ATOM 676 C CA . ALA B 1 51 ? -15.538 -5.742 17.340 1.00 43.25 51 ALA B CA 1
ATOM 677 C C . ALA B 1 51 ? -14.953 -4.366 17.014 1.00 38.62 51 ALA B C 1
ATOM 678 O O . ALA B 1 51 ? -15.729 -3.398 16.988 1.00 41.27 51 ALA B O 1
ATOM 680 N N . LEU B 1 52 ? -13.635 -4.291 16.774 1.00 40.20 52 LEU B N 1
ATOM 681 C CA . LEU B 1 52 ? -12.917 -3.023 16.467 1.00 37.34 52 LEU B CA 1
ATOM 682 C C . LEU B 1 52 ? -13.472 -2.388 15.180 1.00 35.68 52 LEU B C 1
ATOM 683 O O . LEU B 1 52 ? -13.475 -1.168 15.096 1.00 40.47 52 LEU B O 1
ATOM 688 N N . ALA B 1 53 ? -13.886 -3.178 14.200 1.00 36.83 53 ALA B N 1
ATOM 689 C CA . ALA B 1 53 ? -14.372 -2.683 12.886 1.00 38.88 53 ALA B CA 1
ATOM 690 C C . ALA B 1 53 ? -15.892 -2.463 12.948 1.00 46.51 53 ALA B C 1
ATOM 691 O O . ALA B 1 53 ? -16.488 -1.994 11.925 1.00 41.16 53 ALA B O 1
ATOM 693 N N . HIS B 1 54 ? -16.501 -2.791 14.097 1.00 43.33 54 HIS B N 1
ATOM 694 C CA . HIS B 1 54 ? -17.963 -2.711 14.314 1.00 44.15 54 HIS B CA 1
ATOM 695 C C . HIS B 1 54 ? -18.635 -3.398 13.141 1.00 47.00 54 HIS B C 1
ATOM 696 O O . HIS B 1 54 ? -19.438 -2.754 12.485 1.00 46.84 54 HIS B O 1
ATOM 703 N N . ILE B 1 55 ? -18.211 -4.621 12.839 1.00 48.90 55 ILE B N 1
ATOM 704 C CA . ILE B 1 55 ? -18.825 -5.445 11.770 1.00 49.79 55 ILE B CA 1
ATOM 705 C C . ILE B 1 55 ? -19.159 -6.829 12.341 1.00 47.87 55 ILE B C 1
ATOM 706 O O . ILE B 1 55 ? -18.440 -7.305 13.237 1.00 44.60 55 ILE B O 1
ATOM 711 N N . ARG B 1 56 ? -20.248 -7.421 11.844 1.00 56.31 56 ARG B N 1
ATOM 712 C CA . ARG B 1 56 ? -20.621 -8.850 12.032 1.00 56.32 56 ARG B CA 1
ATOM 713 C C . ARG B 1 56 ? -19.367 -9.709 11.818 1.00 52.46 56 ARG B C 1
ATOM 714 O O . ARG B 1 56 ? -18.667 -9.514 10.799 1.00 55.00 56 ARG B O 1
ATOM 722 N N . GLN B 1 57 ? -19.094 -10.631 12.741 1.00 47.98 57 GLN B N 1
ATOM 723 C CA . GLN B 1 57 ? -17.935 -11.567 12.687 1.00 48.04 57 GLN B CA 1
ATOM 724 C C . GLN B 1 57 ? -18.004 -12.490 11.458 1.00 47.08 57 GLN B C 1
ATOM 725 O O . GLN B 1 57 ? -16.917 -12.825 10.894 1.00 43.49 57 GLN B O 1
ATOM 731 N N . SER B 1 58 ? -19.205 -12.915 11.049 1.00 50.82 58 SER B N 1
ATOM 732 C CA . SER B 1 58 ? -19.405 -13.778 9.849 1.00 53.26 58 SER B CA 1
ATOM 733 C C . SER B 1 58 ? -18.846 -13.060 8.606 1.00 49.49 58 SER B C 1
ATOM 734 O O . SER B 1 58 ? -18.149 -13.713 7.786 1.00 50.11 58 SER B O 1
ATOM 737 N N . ARG B 1 59 ? -19.086 -11.750 8.502 1.00 54.24 59 ARG B N 1
ATOM 738 C CA . ARG B 1 59 ? -18.455 -10.863 7.477 1.00 55.53 59 ARG B CA 1
ATOM 739 C C . ARG B 1 59 ? -16.929 -11.030 7.522 1.00 47.42 59 ARG B C 1
ATOM 740 O O . ARG B 1 59 ? -16.361 -11.368 6.474 1.00 44.05 59 ARG B O 1
ATOM 748 N N . VAL B 1 60 ? -16.287 -10.877 8.690 1.00 44.93 60 VAL B N 1
ATOM 749 C CA . VAL B 1 60 ? -14.805 -11.061 8.827 1.00 43.18 60 VAL B CA 1
ATOM 750 C C . VAL B 1 60 ? -14.423 -12.495 8.426 1.00 45.19 60 VAL B C 1
ATOM 751 O O . VAL B 1 60 ? -13.391 -12.674 7.793 1.00 46.91 60 VAL B O 1
ATOM 755 N N . SER B 1 61 ? -15.217 -13.497 8.791 1.00 53.57 61 SER B N 1
ATOM 756 C CA . SER B 1 61 ? -14.917 -14.920 8.491 1.00 58.74 61 SER B CA 1
ATOM 757 C C . SER B 1 61 ? -14.792 -15.110 6.970 1.00 54.36 61 SER B C 1
ATOM 758 O O . SER B 1 61 ? -13.755 -15.630 6.491 1.00 52.65 61 SER B O 1
ATOM 761 N N . SER B 1 62 ? -15.781 -14.623 6.239 1.00 58.61 62 SER B N 1
ATOM 762 C CA . SER B 1 62 ? -15.744 -14.769 4.765 1.00 58.12 62 SER B CA 1
ATOM 763 C C . SER B 1 62 ? -14.549 -14.011 4.188 1.00 55.43 62 SER B C 1
ATOM 764 O O . SER B 1 62 ? -13.888 -14.579 3.352 1.00 55.40 62 SER B O 1
ATOM 767 N N . ILE B 1 63 ? -14.282 -12.787 4.645 1.00 47.76 63 ILE B N 1
ATOM 768 C CA . ILE B 1 63 ? -13.130 -12.017 4.098 1.00 48.76 63 ILE B CA 1
ATOM 769 C C . ILE B 1 63 ? -11.851 -12.818 4.332 1.00 57.88 63 ILE B C 1
ATOM 770 O O . ILE B 1 63 ? -11.080 -13.001 3.395 1.00 63.60 63 ILE B O 1
ATOM 775 N N . GLU B 1 64 ? -11.680 -13.326 5.546 1.00 55.35 64 GLU B N 1
ATOM 776 C CA . GLU B 1 64 ? -10.439 -14.022 5.962 1.00 61.00 64 GLU B CA 1
ATOM 777 C C . GLU B 1 64 ? -10.326 -15.398 5.310 1.00 62.81 64 GLU B C 1
ATOM 778 O O . GLU B 1 64 ? -9.216 -15.849 5.105 1.00 66.76 64 GLU B O 1
ATOM 784 N N . ASN B 1 65 ? -11.440 -15.977 4.877 1.00 66.23 65 ASN B N 1
ATOM 785 C CA . ASN B 1 65 ? -11.428 -17.293 4.189 1.00 70.94 65 ASN B CA 1
ATOM 786 C C . ASN B 1 65 ? -11.144 -17.156 2.679 1.00 71.49 65 ASN B C 1
ATOM 787 O O . ASN B 1 65 ? -11.329 -18.142 1.991 1.00 76.53 65 ASN B O 1
ATOM 792 N N . GLY B 1 66 ? -10.698 -15.990 2.194 1.00 68.05 66 GLY B N 1
ATOM 793 C CA . GLY B 1 66 ? -10.331 -15.741 0.794 1.00 62.78 66 GLY B CA 1
ATOM 794 C C . GLY B 1 66 ? -11.446 -15.119 -0.032 1.00 63.26 66 GLY B C 1
ATOM 795 O O . GLY B 1 66 ? -11.166 -14.731 -1.158 1.00 56.30 66 GLY B O 1
ATOM 796 N N . ASP B 1 67 ? -12.650 -14.986 0.520 1.00 59.96 67 ASP B N 1
ATOM 797 C CA . ASP B 1 67 ? -13.804 -14.454 -0.255 1.00 62.49 67 ASP B CA 1
ATOM 798 C C . ASP B 1 67 ? -13.857 -12.923 -0.234 1.00 54.94 67 ASP B C 1
ATOM 799 O O . ASP B 1 67 ? -14.722 -12.374 0.450 1.00 52.59 67 ASP B O 1
ATOM 804 N N . ILE B 1 68 ? -12.984 -12.280 -0.998 1.00 55.67 68 ILE B N 1
ATOM 805 C CA . ILE B 1 68 ? -12.928 -10.793 -1.080 1.00 52.75 68 ILE B CA 1
ATOM 806 C C . ILE B 1 68 ? -14.101 -10.325 -1.937 1.00 50.25 68 ILE B C 1
ATOM 807 O O . ILE B 1 68 ? -14.715 -9.326 -1.580 1.00 45.55 68 ILE B O 1
ATOM 812 N N . GLY B 1 69 ? -14.378 -11.083 -2.998 1.00 51.68 69 GLY B N 1
ATOM 813 C CA . GLY B 1 69 ? -15.452 -10.833 -3.978 1.00 50.53 69 GLY B CA 1
ATOM 814 C C . GLY B 1 69 ? -16.710 -10.306 -3.328 1.00 49.92 69 GLY B C 1
ATOM 815 O O . GLY B 1 69 ? -17.214 -9.264 -3.795 1.00 42.45 69 GLY B O 1
ATOM 816 N N . SER B 1 70 ? -17.212 -10.978 -2.283 1.00 48.46 70 SER B N 1
ATOM 817 C CA . SER B 1 70 ? -18.566 -10.714 -1.719 1.00 47.13 70 SER B CA 1
ATOM 818 C C . SER B 1 70 ? -18.535 -9.575 -0.702 1.00 46.63 70 SER B C 1
ATOM 819 O O . SER B 1 70 ? -19.614 -9.054 -0.356 1.00 45.34 70 SER B O 1
ATOM 822 N N . ALA B 1 71 ? -17.353 -9.217 -0.218 1.00 43.59 71 ALA B N 1
ATOM 823 C CA . ALA B 1 71 ? -17.185 -8.150 0.783 1.00 45.67 71 ALA B CA 1
ATOM 824 C C . ALA B 1 71 ? -17.694 -6.835 0.207 1.00 48.45 71 ALA B C 1
ATOM 825 O O . ALA B 1 71 ? -17.268 -6.468 -0.910 1.00 50.87 71 ALA B O 1
ATOM 827 N N . GLN B 1 72 ? -18.544 -6.125 0.935 1.00 46.98 72 GLN B N 1
ATOM 828 C CA . GLN B 1 72 ? -18.810 -4.707 0.615 1.00 51.73 72 GLN B CA 1
ATOM 829 C C . GLN B 1 72 ? -17.545 -3.891 0.862 1.00 54.81 72 GLN B C 1
ATOM 830 O O . GLN B 1 72 ? -16.854 -4.155 1.855 1.00 56.81 72 GLN B O 1
ATOM 836 N N . VAL B 1 73 ? -17.279 -2.912 0.008 1.00 52.24 73 VAL B N 1
ATOM 837 C CA . VAL B 1 73 ? -16.100 -2.006 0.121 1.00 48.32 73 VAL B CA 1
ATOM 838 C C . VAL B 1 73 ? -16.020 -1.406 1.536 1.00 48.08 73 VAL B C 1
ATOM 839 O O . VAL B 1 73 ? -14.895 -1.309 2.038 1.00 39.73 73 VAL B O 1
ATOM 843 N N . ASN B 1 74 ? -17.135 -0.972 2.144 1.00 52.08 74 ASN B N 1
ATOM 844 C CA . ASN B 1 74 ? -17.080 -0.274 3.465 1.00 53.23 74 ASN B CA 1
ATOM 845 C C . ASN B 1 74 ? -16.687 -1.312 4.530 1.00 43.42 74 ASN B C 1
ATOM 846 O O . ASN B 1 74 ? -15.810 -1.001 5.343 1.00 46.23 74 ASN B O 1
ATOM 851 N N . THR B 1 75 ? -17.208 -2.531 4.452 1.00 44.03 75 THR B N 1
ATOM 852 C CA . THR B 1 75 ? -16.813 -3.675 5.325 1.00 48.17 75 THR B CA 1
ATOM 853 C C . THR B 1 75 ? -15.302 -3.942 5.223 1.00 43.37 75 THR B C 1
ATOM 854 O O . THR B 1 75 ? -14.637 -4.002 6.264 1.00 39.29 75 THR B O 1
ATOM 858 N N . LEU B 1 76 ? -14.765 -4.092 4.015 1.00 38.67 76 LEU B N 1
ATOM 859 C CA . LEU B 1 76 ? -13.314 -4.356 3.799 1.00 38.67 76 LEU B CA 1
ATOM 860 C C . LEU B 1 76 ? -12.489 -3.164 4.304 1.00 33.07 76 LEU B C 1
ATOM 861 O O . LEU B 1 76 ? -11.396 -3.379 4.890 1.00 34.78 76 LEU B O 1
ATOM 866 N N . ARG B 1 77 ? -12.965 -1.946 4.064 1.00 33.97 77 ARG B N 1
ATOM 867 C CA . ARG B 1 77 ? -12.313 -0.689 4.527 1.00 39.95 77 ARG B CA 1
ATOM 868 C C . ARG B 1 77 ? -12.171 -0.714 6.064 1.00 37.69 77 ARG B C 1
ATOM 869 O O . ARG B 1 77 ? -11.077 -0.433 6.596 1.00 35.58 77 ARG B O 1
ATOM 877 N N . LYS B 1 78 ? -13.251 -1.015 6.773 1.00 37.10 78 LYS B N 1
ATOM 878 C CA . LYS B 1 78 ? -13.262 -0.999 8.271 1.00 35.68 78 LYS B CA 1
ATOM 879 C C . LYS B 1 78 ? -12.365 -2.118 8.800 1.00 32.95 78 LYS B C 1
ATOM 880 O O . LYS B 1 78 ? -11.648 -1.907 9.772 1.00 33.70 78 LYS B O 1
ATOM 886 N N . TYR B 1 79 ? -12.421 -3.281 8.163 1.00 31.47 79 TYR B N 1
ATOM 887 C CA . TYR B 1 79 ? -11.646 -4.459 8.578 1.00 30.59 79 TYR B CA 1
ATOM 888 C C . TYR B 1 79 ? -10.165 -4.095 8.493 1.00 32.05 79 TYR B C 1
ATOM 889 O O . TYR B 1 79 ? -9.446 -4.250 9.492 1.00 30.92 79 TYR B O 1
ATOM 898 N N . VAL B 1 80 ? -9.731 -3.570 7.339 1.00 32.07 80 VAL B N 1
ATOM 899 C CA . VAL B 1 80 ? -8.341 -3.087 7.122 1.00 31.10 80 VAL B CA 1
ATOM 900 C C . VAL B 1 80 ? -7.935 -1.986 8.119 1.00 30.37 80 VAL B C 1
ATOM 901 O O . VAL B 1 80 ? -6.740 -1.983 8.541 1.00 25.00 80 VAL B O 1
ATOM 905 N N . SER B 1 81 ? -8.798 -1.007 8.404 1.00 33.45 81 SER B N 1
ATOM 906 C CA . SER B 1 81 ? -8.496 0.071 9.394 1.00 35.04 81 SER B CA 1
ATOM 907 C C . SER B 1 81 ? -8.256 -0.551 10.775 1.00 33.68 81 SER B C 1
ATOM 908 O O . SER B 1 81 ? -7.275 -0.192 11.430 1.00 33.65 81 SER B O 1
ATOM 911 N N . ALA B 1 82 ? -9.118 -1.481 11.158 1.00 36.14 82 ALA B N 1
ATOM 912 C CA . ALA B 1 82 ? -9.054 -2.222 12.447 1.00 39.05 82 ALA B CA 1
ATOM 913 C C . ALA B 1 82 ? -7.700 -2.940 12.571 1.00 38.58 82 ALA B C 1
ATOM 914 O O . ALA B 1 82 ? -7.150 -2.917 13.663 1.00 35.87 82 ALA B O 1
ATOM 916 N N . LEU B 1 83 ? -7.116 -3.471 11.485 1.00 46.82 83 LEU B N 1
ATOM 917 C CA . LEU B 1 83 ? -5.721 -4.029 11.470 1.00 40.50 83 LEU B CA 1
ATOM 918 C C . LEU B 1 83 ? -4.680 -2.928 11.596 1.00 36.11 83 LEU B C 1
ATOM 919 O O . LEU B 1 83 ? -3.489 -3.269 11.770 1.00 43.15 83 LEU B O 1
ATOM 924 N N . GLY B 1 84 ? -5.073 -1.675 11.410 1.00 37.82 84 GLY B N 1
ATOM 925 C CA . GLY B 1 84 ? -4.139 -0.533 11.446 1.00 39.42 84 GLY B CA 1
ATOM 926 C C . GLY B 1 84 ? -3.675 -0.111 10.055 1.00 43.97 84 GLY B C 1
ATOM 927 O O . GLY B 1 84 ? -2.894 0.851 9.974 1.00 43.76 84 GLY B O 1
ATOM 928 N N . GLY B 1 85 ? -4.181 -0.756 8.995 1.00 42.25 85 GLY B N 1
ATOM 929 C CA . GLY B 1 85 ? -3.787 -0.473 7.604 1.00 42.46 85 GLY B CA 1
ATOM 930 C C . GLY B 1 85 ? -4.712 0.517 6.916 1.00 41.77 85 GLY B C 1
ATOM 931 O O . GLY B 1 85 ? -5.664 1.049 7.550 1.00 35.65 85 GLY B O 1
ATOM 932 N N . GLU B 1 86 ? -4.446 0.762 5.629 1.00 45.55 86 GLU B N 1
ATOM 933 C CA . GLU B 1 86 ? -5.267 1.659 4.776 1.00 46.66 86 GLU B CA 1
ATOM 934 C C . GLU B 1 86 ? -5.592 0.909 3.480 1.00 41.77 86 GLU B C 1
ATOM 935 O O . GLU B 1 86 ? -4.684 0.255 2.922 1.00 35.74 86 GLU B O 1
ATOM 941 N N . LEU B 1 87 ? -6.858 0.944 3.076 1.00 40.27 87 LEU B N 1
ATOM 942 C CA . LEU B 1 87 ? -7.342 0.318 1.822 1.00 40.36 87 LEU B CA 1
ATOM 943 C C . LEU B 1 87 ? -7.297 1.369 0.703 1.00 36.35 87 LEU B C 1
ATOM 944 O O . LEU B 1 87 ? -7.767 2.467 0.910 1.00 40.28 87 LEU B O 1
ATOM 949 N N . ASP B 1 88 ? -6.713 1.015 -0.432 1.00 38.81 88 ASP B N 1
ATOM 950 C CA . ASP B 1 88 ? -6.739 1.831 -1.671 1.00 36.07 88 ASP B CA 1
ATOM 951 C C . ASP B 1 88 ? -7.550 1.095 -2.725 1.00 33.24 88 ASP B C 1
ATOM 952 O O . ASP B 1 88 ? -7.284 -0.070 -2.982 1.00 33.78 88 ASP B O 1
ATOM 957 N N . ILE B 1 89 ? -8.540 1.758 -3.294 1.00 33.83 89 ILE B N 1
ATOM 958 C CA . ILE B 1 89 ? -9.227 1.252 -4.500 1.00 35.67 89 ILE B CA 1
ATOM 959 C C . ILE B 1 89 ? -8.927 2.217 -5.636 1.00 35.01 89 ILE B C 1
ATOM 960 O O . ILE B 1 89 ? -9.254 3.399 -5.477 1.00 32.29 89 ILE B O 1
ATOM 965 N N . THR B 1 90 ? -8.271 1.738 -6.702 1.00 31.59 90 THR B N 1
ATOM 966 C CA . THR B 1 90 ? -7.936 2.612 -7.854 1.00 33.89 90 THR B CA 1
ATOM 967 C C . THR B 1 90 ? -8.429 1.985 -9.158 1.00 29.65 90 THR B C 1
ATOM 968 O O . THR B 1 90 ? -8.305 0.762 -9.333 1.00 25.59 90 THR B O 1
ATOM 972 N N . VAL B 1 91 ? -8.969 2.841 -10.029 1.00 27.64 91 VAL B N 1
ATOM 973 C CA . VAL B 1 91 ? -9.342 2.481 -11.419 1.00 26.21 91 VAL B CA 1
ATOM 974 C C . VAL B 1 91 ? -8.158 2.828 -12.301 1.00 27.20 91 VAL B C 1
ATOM 975 O O . VAL B 1 91 ? -7.633 3.952 -12.202 1.00 25.79 91 VAL B O 1
ATOM 979 N N . ARG B 1 92 ? -7.738 1.861 -13.093 1.00 24.21 92 ARG B N 1
ATOM 980 C CA . ARG B 1 92 ? -6.693 2.065 -14.099 1.00 28.90 92 ARG B CA 1
ATOM 981 C C . ARG B 1 92 ? -7.318 1.896 -15.474 1.00 23.36 92 ARG B C 1
ATOM 982 O O . ARG B 1 92 ? -7.954 0.844 -15.715 1.00 22.94 92 ARG B O 1
ATOM 990 N N . LEU B 1 93 ? -7.102 2.894 -16.313 1.00 23.19 93 LEU B N 1
ATOM 991 C CA . LEU B 1 93 ? -7.270 2.876 -17.801 1.00 27.70 93 LEU B CA 1
ATOM 992 C C . LEU B 1 93 ? -5.942 3.257 -18.474 1.00 27.47 93 LEU B C 1
ATOM 993 O O . LEU B 1 93 ? -5.589 4.466 -18.449 1.00 28.88 93 LEU B O 1
ATOM 998 N N . GLY B 1 94 ? -5.193 2.286 -18.980 1.00 29.80 94 GLY B N 1
ATOM 999 C CA . GLY B 1 94 ? -3.775 2.483 -19.355 1.00 27.83 94 GLY B CA 1
ATOM 1000 C C . GLY B 1 94 ? -2.931 2.973 -18.188 1.00 28.59 94 GLY B C 1
ATOM 1001 O O . GLY B 1 94 ? -2.943 2.320 -17.077 1.00 28.72 94 GLY B O 1
ATOM 1002 N N . ASP B 1 95 ? -2.220 4.089 -18.397 1.00 26.94 95 ASP B N 1
ATOM 1003 C CA . ASP B 1 95 ? -1.370 4.728 -17.368 1.00 28.21 95 ASP B CA 1
ATOM 1004 C C . ASP B 1 95 ? -2.246 5.650 -16.521 1.00 35.51 95 ASP B C 1
ATOM 1005 O O . ASP B 1 95 ? -1.801 5.987 -15.419 1.00 30.35 95 ASP B O 1
ATOM 1010 N N . GLU B 1 96 ? -3.474 5.973 -16.960 1.00 32.12 96 GLU B N 1
ATOM 1011 C CA . GLU B 1 96 ? -4.363 6.852 -16.167 1.00 30.11 96 GLU B CA 1
ATOM 1012 C C . GLU B 1 96 ? -4.924 6.055 -14.984 1.00 28.57 96 GLU B C 1
ATOM 1013 O O . GLU B 1 96 ? -5.510 4.989 -15.176 1.00 28.19 96 GLU B O 1
ATOM 1019 N N . THR B 1 97 ? -4.844 6.606 -13.794 1.00 30.88 97 THR B N 1
ATOM 1020 C CA . THR B 1 97 ? -5.424 5.971 -12.593 1.00 34.36 97 THR B CA 1
ATOM 1021 C C . THR B 1 97 ? -6.195 7.030 -11.815 1.00 38.28 97 THR B C 1
ATOM 1022 O O . THR B 1 97 ? -5.804 8.197 -11.899 1.00 40.64 97 THR B O 1
ATOM 1026 N N . PHE B 1 98 ? -7.257 6.647 -11.114 1.00 36.18 98 PHE B N 1
ATOM 1027 C CA . PHE B 1 98 ? -7.850 7.492 -10.050 1.00 40.24 98 PHE B CA 1
ATOM 1028 C C . PHE B 1 98 ? -8.474 6.620 -8.968 1.00 39.91 98 PHE B C 1
ATOM 1029 O O . PHE B 1 98 ? -8.948 5.504 -9.282 1.00 37.88 98 PHE B O 1
ATOM 1037 N N . THR B 1 99 ? -8.466 7.159 -7.747 1.00 40.41 99 THR B N 1
ATOM 1038 C CA . THR B 1 99 ? -8.907 6.501 -6.497 1.00 41.71 99 THR B CA 1
ATOM 1039 C C . THR B 1 99 ? -10.421 6.477 -6.475 1.00 41.72 99 THR B C 1
ATOM 1040 O O . THR B 1 99 ? -11.008 7.467 -6.905 1.00 47.29 99 THR B O 1
ATOM 1044 N N . LEU B 1 100 ? -11.008 5.407 -5.950 1.00 44.00 100 LEU B N 1
ATOM 1045 C CA . LEU B 1 100 ? -12.455 5.328 -5.645 1.00 45.19 100 LEU B CA 1
ATOM 1046 C C . LEU B 1 100 ? -12.694 5.394 -4.133 1.00 50.97 100 LEU B C 1
ATOM 1047 O O . LEU B 1 100 ? -13.781 5.865 -3.721 1.00 61.81 100 LEU B O 1
ATOM 1052 N N . ALA B 1 101 ? -11.747 4.874 -3.352 1.00 54.06 101 ALA B N 1
ATOM 1053 C CA . ALA B 1 101 ? -11.763 4.880 -1.873 1.00 61.32 101 ALA B CA 1
ATOM 1054 C C . ALA B 1 101 ? -10.350 4.577 -1.364 1.00 54.63 101 ALA B C 1
ATOM 1055 O O . ALA B 1 101 ? -9.466 4.259 -2.179 1.00 54.48 101 ALA B O 1
ATOM 1057 N N . PHE C 1 33 ? -16.395 17.127 -13.278 1.00 64.18 33 PHE C N 1
ATOM 1058 C CA . PHE C 1 33 ? -15.943 16.821 -14.652 1.00 61.87 33 PHE C CA 1
ATOM 1059 C C . PHE C 1 33 ? -14.421 16.993 -14.765 1.00 57.73 33 PHE C C 1
ATOM 1060 O O . PHE C 1 33 ? -13.821 17.764 -13.994 1.00 64.52 33 PHE C O 1
ATOM 1068 N N . ARG C 1 34 ? -13.814 16.307 -15.727 1.00 49.49 34 ARG C N 1
ATOM 1069 C CA . ARG C 1 34 ? -12.351 16.311 -15.959 1.00 45.45 34 ARG C CA 1
ATOM 1070 C C . ARG C 1 34 ? -12.112 15.914 -17.416 1.00 39.42 34 ARG C C 1
ATOM 1071 O O . ARG C 1 34 ? -12.590 14.862 -17.812 1.00 43.27 34 ARG C O 1
ATOM 1079 N N . LEU C 1 35 ? -11.402 16.745 -18.172 1.00 29.46 35 LEU C N 1
ATOM 1080 C CA . LEU C 1 35 ? -11.193 16.586 -19.618 1.00 30.38 35 LEU C CA 1
ATOM 1081 C C . LEU C 1 35 ? -10.410 15.318 -19.875 1.00 29.49 35 LEU C C 1
ATOM 1082 O O . LEU C 1 35 ? -10.699 14.634 -20.896 1.00 28.12 35 LEU C O 1
ATOM 1087 N N . ARG C 1 36 ? -9.464 14.983 -19.004 1.00 29.55 36 ARG C N 1
ATOM 1088 C CA . ARG C 1 36 ? -8.500 13.913 -19.351 1.00 31.46 36 ARG C CA 1
ATOM 1089 C C . ARG C 1 36 ? -9.219 12.545 -19.395 1.00 29.64 36 ARG C C 1
ATOM 1090 O O . ARG C 1 36 ? -8.675 11.608 -20.043 1.00 25.84 36 ARG C O 1
ATOM 1098 N N . GLU C 1 37 ? -10.353 12.401 -18.706 1.00 29.46 37 GLU C N 1
ATOM 1099 C CA . GLU C 1 37 ? -11.141 11.140 -18.694 1.00 27.47 37 GLU C CA 1
ATOM 1100 C C . GLU C 1 37 ? -11.628 10.843 -20.104 1.00 21.99 37 GLU C C 1
ATOM 1101 O O . GLU C 1 37 ? -11.787 9.674 -20.389 1.00 20.55 37 GLU C O 1
ATOM 1107 N N . LEU C 1 38 ? -11.952 11.870 -20.893 1.00 21.28 38 LEU C N 1
ATOM 1108 C CA . LEU C 1 38 ? -12.376 11.756 -22.305 1.00 23.31 38 LEU C CA 1
ATOM 1109 C C . LEU C 1 38 ? -11.286 10.995 -23.035 1.00 19.38 38 LEU C C 1
ATOM 1110 O O . LEU C 1 38 ? -11.621 10.133 -23.864 1.00 21.75 38 LEU C O 1
ATOM 1115 N N . ARG C 1 39 ? -10.015 11.371 -22.824 1.00 17.97 39 ARG C N 1
ATOM 1116 C CA . ARG C 1 39 ? -8.908 10.695 -23.539 1.00 16.29 39 ARG C CA 1
ATOM 1117 C C . ARG C 1 39 ? -8.730 9.286 -22.958 1.00 15.92 39 ARG C C 1
ATOM 1118 O O . ARG C 1 39 ? -8.607 8.332 -23.719 1.00 18.10 39 ARG C O 1
ATOM 1126 N N . ALA C 1 40 ? -8.782 9.127 -21.646 1.00 16.72 40 ALA C N 1
ATOM 1127 C CA . ALA C 1 40 ? -8.490 7.811 -21.029 1.00 18.91 40 ALA C CA 1
ATOM 1128 C C . ALA C 1 40 ? -9.544 6.778 -21.440 1.00 17.30 40 ALA C C 1
ATOM 1129 O O . ALA C 1 40 ? -9.196 5.582 -21.596 1.00 18.61 40 ALA C O 1
ATOM 1131 N N . ALA C 1 41 ? -10.784 7.211 -21.605 1.00 19.07 41 ALA C N 1
ATOM 1132 C CA . ALA C 1 41 ? -11.916 6.382 -22.052 1.00 18.66 41 ALA C CA 1
ATOM 1133 C C . ALA C 1 41 ? -11.556 5.725 -23.388 1.00 18.15 41 ALA C C 1
ATOM 1134 O O . ALA C 1 41 ? -12.033 4.599 -23.688 1.00 16.73 41 ALA C O 1
ATOM 1136 N N . GLN C 1 42 ? -10.765 6.415 -24.211 1.00 17.12 42 GLN C N 1
ATOM 1137 C CA . GLN C 1 42 ? -10.372 5.912 -25.544 1.00 17.17 42 GLN C CA 1
ATOM 1138 C C . GLN C 1 42 ? -9.036 5.190 -25.506 1.00 16.49 42 GLN C C 1
ATOM 1139 O O . GLN C 1 42 ? -8.655 4.699 -26.588 1.00 17.58 42 GLN C O 1
ATOM 1145 N N . SER C 1 43 ? -8.320 5.209 -24.380 1.00 17.35 43 SER C N 1
ATOM 1146 C CA . SER C 1 43 ? -6.988 4.571 -24.208 1.00 19.36 43 SER C CA 1
ATOM 1147 C C . SER C 1 43 ? -5.963 5.176 -25.175 1.00 21.54 43 SER C C 1
ATOM 1148 O O . SER C 1 43 ? -5.030 4.420 -25.572 1.00 18.50 43 SER C O 1
ATOM 1151 N N . LEU C 1 44 ? -6.072 6.465 -25.511 1.00 19.26 44 LEU C N 1
ATOM 1152 C CA . LEU C 1 44 ? -5.077 7.139 -26.377 1.00 19.34 44 LEU C CA 1
ATOM 1153 C C . LEU C 1 44 ? -4.110 7.974 -25.512 1.00 18.52 44 LEU C C 1
ATOM 1154 O O . LEU C 1 44 ? -4.472 8.395 -24.437 1.00 15.44 44 LEU C O 1
ATOM 1159 N N . THR C 1 45 ? -2.895 8.143 -26.010 1.00 20.14 45 THR C N 1
ATOM 1160 C CA . THR C 1 45 ? -1.836 8.959 -25.392 1.00 21.53 45 THR C CA 1
ATOM 1161 C C . THR C 1 45 ? -2.121 10.413 -25.705 1.00 20.89 45 THR C C 1
ATOM 1162 O O . THR C 1 45 ? -2.848 10.745 -26.668 1.00 18.24 45 THR C O 1
ATOM 1166 N N . GLN C 1 46 ? -1.549 11.268 -24.886 1.00 20.61 46 GLN C N 1
ATOM 1167 C CA . GLN C 1 46 ? -1.602 12.717 -25.109 1.00 22.94 46 GLN C CA 1
ATOM 1168 C C . GLN C 1 46 ? -1.073 13.076 -26.492 1.00 19.84 46 GLN C C 1
ATOM 1169 O O . GLN C 1 46 ? -1.670 13.927 -27.154 1.00 23.15 46 GLN C O 1
ATOM 1175 N N . VAL C 1 47 ? -0.040 12.396 -26.950 1.00 23.60 47 VAL C N 1
ATOM 1176 C CA . VAL C 1 47 ? 0.581 12.610 -28.287 1.00 21.26 47 VAL C CA 1
ATOM 1177 C C . VAL C 1 47 ? -0.458 12.274 -29.351 1.00 24.14 47 VAL C C 1
ATOM 1178 O O . VAL C 1 47 ? -0.602 13.057 -30.324 1.00 23.01 47 VAL C O 1
ATOM 1182 N N . GLN C 1 48 ? -1.110 11.115 -29.220 1.00 23.44 48 GLN C N 1
ATOM 1183 C CA . GLN C 1 48 ? -2.143 10.650 -30.193 1.00 23.25 48 GLN C CA 1
ATOM 1184 C C . GLN C 1 48 ? -3.292 11.665 -30.268 1.00 20.68 48 GLN C C 1
ATOM 1185 O O . GLN C 1 48 ? -3.707 11.979 -31.368 1.00 25.02 48 GLN C O 1
ATOM 1191 N N . VAL C 1 49 ? -3.705 12.279 -29.172 1.00 21.92 49 VAL C N 1
ATOM 1192 C CA . VAL C 1 49 ? -4.843 13.230 -29.176 1.00 20.99 49 VAL C CA 1
ATOM 1193 C C . VAL C 1 49 ? -4.395 14.564 -29.763 1.00 24.18 49 VAL C C 1
ATOM 1194 O O . VAL C 1 49 ? -5.195 15.140 -30.500 1.00 19.88 49 VAL C O 1
ATOM 1198 N N . ALA C 1 50 ? -3.216 15.071 -29.381 1.00 23.40 50 ALA C N 1
ATOM 1199 C CA . ALA C 1 50 ? -2.649 16.282 -30.001 1.00 24.93 50 ALA C CA 1
ATOM 1200 C C . ALA C 1 50 ? -2.685 16.085 -31.514 1.00 24.71 50 ALA C C 1
ATOM 1201 O O . ALA C 1 50 ? -3.179 16.994 -32.191 1.00 28.18 50 ALA C O 1
ATOM 1203 N N . ALA C 1 51 ? -2.282 14.928 -32.030 1.00 27.92 51 ALA C N 1
ATOM 1204 C CA . ALA C 1 51 ? -2.260 14.666 -33.496 1.00 28.61 51 ALA C CA 1
ATOM 1205 C C . ALA C 1 51 ? -3.696 14.592 -34.056 1.00 33.20 51 ALA C C 1
ATOM 1206 O O . ALA C 1 51 ? -4.014 15.314 -35.023 1.00 29.01 51 ALA C O 1
ATOM 1208 N N . LEU C 1 52 ? -4.570 13.790 -33.433 1.00 30.83 52 LEU C N 1
ATOM 1209 C CA . LEU C 1 52 ? -5.980 13.589 -33.873 1.00 29.30 52 LEU C CA 1
ATOM 1210 C C . LEU C 1 52 ? -6.722 14.927 -33.867 1.00 26.55 52 LEU C C 1
ATOM 1211 O O . LEU C 1 52 ? -7.400 15.191 -34.808 1.00 28.55 52 LEU C O 1
ATOM 1216 N N . ALA C 1 53 ? -6.631 15.731 -32.817 1.00 24.36 53 ALA C N 1
ATOM 1217 C CA . ALA C 1 53 ? -7.386 17.003 -32.684 1.00 25.62 53 ALA C CA 1
ATOM 1218 C C . ALA C 1 53 ? -6.709 18.203 -33.395 1.00 27.09 53 ALA C C 1
ATOM 1219 O O . ALA C 1 53 ? -7.331 19.265 -33.385 1.00 26.25 53 ALA C O 1
ATOM 1221 N N . HIS C 1 54 ? -5.449 18.097 -33.821 1.00 29.62 54 HIS C N 1
ATOM 1222 C CA . HIS C 1 54 ? -4.622 19.188 -34.423 1.00 29.41 54 HIS C CA 1
ATOM 1223 C C . HIS C 1 54 ? -4.391 20.310 -33.427 1.00 29.77 54 HIS C C 1
ATOM 1224 O O . HIS C 1 54 ? -4.702 21.466 -33.745 1.00 26.91 54 HIS C O 1
ATOM 1231 N N . ILE C 1 55 ? -3.882 19.960 -32.255 1.00 27.57 55 ILE C N 1
ATOM 1232 C CA . ILE C 1 55 ? -3.624 20.850 -31.093 1.00 31.27 55 ILE C CA 1
ATOM 1233 C C . ILE C 1 55 ? -2.170 20.627 -30.680 1.00 31.89 55 ILE C C 1
ATOM 1234 O O . ILE C 1 55 ? -1.798 19.461 -30.567 1.00 26.43 55 ILE C O 1
ATOM 1239 N N . ARG C 1 56 ? -1.400 21.699 -30.499 1.00 35.03 56 ARG C N 1
ATOM 1240 C CA . ARG C 1 56 ? -0.067 21.655 -29.832 1.00 39.33 56 ARG C CA 1
ATOM 1241 C C . ARG C 1 56 ? -0.166 20.739 -28.617 1.00 32.24 56 ARG C C 1
ATOM 1242 O O . ARG C 1 56 ? -1.071 20.973 -27.788 1.00 31.80 56 ARG C O 1
ATOM 1250 N N . GLN C 1 57 ? 0.807 19.871 -28.378 1.00 28.24 57 GLN C N 1
ATOM 1251 C CA . GLN C 1 57 ? 0.709 18.960 -27.208 1.00 25.25 57 GLN C CA 1
ATOM 1252 C C . GLN C 1 57 ? 0.798 19.756 -25.906 1.00 25.92 57 GLN C C 1
ATOM 1253 O O . GLN C 1 57 ? 0.146 19.353 -24.899 1.00 23.67 57 GLN C O 1
ATOM 1259 N N . SER C 1 58 ? 1.501 20.905 -25.879 1.00 24.01 58 SER C N 1
ATOM 1260 C CA . SER C 1 58 ? 1.528 21.722 -24.643 1.00 28.25 58 SER C CA 1
ATOM 1261 C C . SER C 1 58 ? 0.110 22.154 -24.319 1.00 24.80 58 SER C C 1
ATOM 1262 O O . SER C 1 58 ? -0.234 22.189 -23.120 1.00 27.51 58 SER C O 1
ATOM 1265 N N . ARG C 1 59 ? -0.689 22.480 -25.333 1.00 28.61 59 ARG C N 1
ATOM 1266 C CA . ARG C 1 59 ? -2.078 22.974 -25.080 1.00 29.73 59 ARG C CA 1
ATOM 1267 C C . ARG C 1 59 ? -2.932 21.815 -24.557 1.00 26.09 59 ARG C C 1
ATOM 1268 O O . ARG C 1 59 ? -3.721 22.025 -23.647 1.00 28.02 59 ARG C O 1
ATOM 1276 N N . VAL C 1 60 ? -2.666 20.589 -25.005 1.00 29.80 60 VAL C N 1
ATOM 1277 C CA . VAL C 1 60 ? -3.376 19.369 -24.503 1.00 23.55 60 VAL C CA 1
ATOM 1278 C C . VAL C 1 60 ? -3.029 19.176 -23.029 1.00 22.54 60 VAL C C 1
ATOM 1279 O O . VAL C 1 60 ? -3.968 18.963 -22.232 1.00 23.03 60 VAL C O 1
ATOM 1283 N N . SER C 1 61 ? -1.747 19.256 -22.626 1.00 24.55 61 SER C N 1
ATOM 1284 C CA . SER C 1 61 ? -1.394 19.066 -21.186 1.00 24.68 61 SER C CA 1
ATOM 1285 C C . SER C 1 61 ? -2.008 20.175 -20.344 1.00 25.04 61 SER C C 1
ATOM 1286 O O . SER C 1 61 ? -2.600 19.835 -19.283 1.00 25.76 61 SER C O 1
ATOM 1289 N N . SER C 1 62 ? -1.943 21.452 -20.780 1.00 28.80 62 SER C N 1
ATOM 1290 C CA . SER C 1 62 ? -2.489 22.553 -19.936 1.00 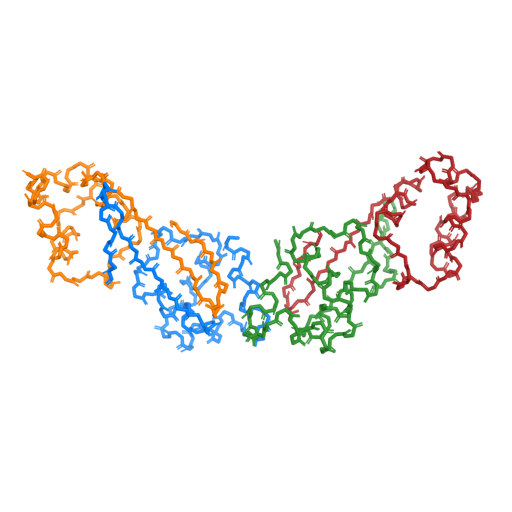28.81 62 SER C CA 1
ATOM 1291 C C . SER C 1 62 ? -3.953 22.266 -19.697 1.00 25.70 62 SER C C 1
ATOM 1292 O O . SER C 1 62 ? -4.359 22.311 -18.530 1.00 28.87 62 SER C O 1
ATOM 1295 N N . ILE C 1 63 ? -4.727 21.963 -20.745 1.00 28.61 63 ILE C N 1
ATOM 1296 C CA . ILE C 1 63 ? -6.196 21.779 -20.538 1.00 29.89 63 ILE C CA 1
ATOM 1297 C C . ILE C 1 63 ? -6.436 20.486 -19.758 1.00 28.47 63 ILE C C 1
ATOM 1298 O O . ILE C 1 63 ? -7.355 20.459 -18.954 1.00 28.82 63 ILE C O 1
ATOM 1303 N N . GLU C 1 64 ? -5.616 19.456 -19.928 1.00 29.26 64 GLU C N 1
ATOM 1304 C CA . GLU C 1 64 ? -5.810 18.225 -19.100 1.00 27.94 64 GLU C CA 1
ATOM 1305 C C . GLU C 1 64 ? -5.389 18.498 -17.647 1.00 35.46 64 GLU C C 1
ATOM 1306 O O . GLU C 1 64 ? -5.933 17.847 -16.736 1.00 32.54 64 GLU C O 1
ATOM 1312 N N . ASN C 1 65 ? -4.440 19.419 -17.447 1.00 37.89 65 ASN C N 1
ATOM 1313 C CA . ASN C 1 65 ? -3.985 19.873 -16.109 1.00 41.73 65 ASN C CA 1
ATOM 1314 C C . ASN C 1 65 ? -5.052 20.786 -15.514 1.00 42.52 65 ASN C C 1
ATOM 1315 O O . ASN C 1 65 ? -4.876 21.183 -14.377 1.00 42.26 65 ASN C O 1
ATOM 1320 N N . GLY C 1 66 ? -6.134 21.060 -16.243 1.00 39.19 66 GLY C N 1
ATOM 1321 C CA . GLY C 1 66 ? -7.270 21.848 -15.737 1.00 38.73 66 GLY C CA 1
ATOM 1322 C C . GLY C 1 66 ? -7.030 23.340 -15.928 1.00 38.33 66 GLY C C 1
ATOM 1323 O O . GLY C 1 66 ? -7.653 24.106 -15.235 1.00 41.35 66 GLY C O 1
ATOM 1324 N N . ASP C 1 67 ? -6.153 23.744 -16.846 1.00 39.33 67 ASP C N 1
ATOM 1325 C CA . ASP C 1 67 ? -5.982 25.173 -17.214 1.00 37.92 67 ASP C CA 1
ATOM 1326 C C . ASP C 1 67 ? -6.880 25.522 -18.419 1.00 35.32 67 ASP C C 1
ATOM 1327 O O . ASP C 1 67 ? -6.373 25.627 -19.558 1.00 38.21 67 ASP C O 1
ATOM 1332 N N . ILE C 1 68 ? -8.162 25.736 -18.155 1.00 40.60 68 ILE C N 1
ATOM 1333 C CA . ILE C 1 68 ? -9.213 26.087 -19.159 1.00 45.83 68 ILE C CA 1
ATOM 1334 C C . ILE C 1 68 ? -9.123 27.583 -19.507 1.00 47.53 68 ILE C C 1
ATOM 1335 O O . ILE C 1 68 ? -9.322 27.930 -20.685 1.00 44.58 68 ILE C O 1
ATOM 1340 N N . GLY C 1 69 ? -8.831 28.431 -18.517 1.00 50.95 69 GLY C N 1
ATOM 1341 C CA . GLY C 1 69 ? -8.725 29.900 -18.663 1.00 47.66 69 GLY C CA 1
ATOM 1342 C C . GLY C 1 69 ? -7.954 30.295 -19.906 1.00 46.39 69 GLY C C 1
ATOM 1343 O O . GLY C 1 69 ? -8.442 31.132 -20.667 1.00 41.86 69 GLY C O 1
ATOM 1344 N N . SER C 1 70 ? -6.793 29.689 -20.137 1.00 41.75 70 SER C N 1
ATOM 1345 C CA . SER C 1 70 ? -5.796 30.176 -21.119 1.00 40.25 70 SER C CA 1
ATOM 1346 C C . SER C 1 70 ? -6.077 29.611 -22.494 1.00 38.92 70 SER C C 1
ATOM 1347 O O . SER C 1 70 ? -5.455 30.076 -23.456 1.00 42.96 70 SER C O 1
ATOM 1350 N N . ALA C 1 71 ? -6.945 28.613 -22.601 1.00 44.51 71 ALA C N 1
ATOM 1351 C CA . ALA C 1 71 ? -7.202 27.943 -23.897 1.00 42.13 71 ALA C CA 1
ATOM 1352 C C . ALA C 1 71 ? -8.064 28.831 -24.800 1.00 39.10 71 ALA C C 1
ATOM 1353 O O . ALA C 1 71 ? -8.975 29.503 -24.297 1.00 36.08 71 ALA C O 1
ATOM 1355 N N . GLN C 1 72 ? -7.823 28.758 -26.100 1.00 30.92 72 GLN C N 1
ATOM 1356 C CA . GLN C 1 72 ? -8.795 29.157 -27.129 1.00 37.68 72 GLN C CA 1
ATOM 1357 C C . GLN C 1 72 ? -9.985 28.176 -27.205 1.00 43.84 72 GLN C C 1
ATOM 1358 O O . GLN C 1 72 ? -9.787 26.929 -27.210 1.00 33.69 72 GLN C O 1
ATOM 1364 N N . VAL C 1 73 ? -11.192 28.728 -27.309 1.00 33.98 73 VAL C N 1
ATOM 1365 C CA . VAL C 1 73 ? -12.456 27.970 -27.486 1.00 32.72 73 VAL C CA 1
ATOM 1366 C C . VAL C 1 73 ? -12.210 26.839 -28.471 1.00 38.16 73 VAL C C 1
ATOM 1367 O O . VAL C 1 73 ? -12.663 25.673 -28.175 1.00 28.15 73 VAL C O 1
ATOM 1371 N N . ASN C 1 74 ? -11.612 27.145 -29.630 1.00 37.46 74 ASN C N 1
ATOM 1372 C CA . ASN C 1 74 ? -11.505 26.102 -30.681 1.00 41.03 74 ASN C CA 1
ATOM 1373 C C . ASN C 1 74 ? -10.579 24.963 -30.236 1.00 29.69 74 ASN C C 1
ATOM 1374 O O . ASN C 1 74 ? -10.746 23.857 -30.770 1.00 27.71 74 ASN C O 1
ATOM 1379 N N . THR C 1 75 ? -9.679 25.219 -29.298 1.00 31.17 75 THR C N 1
ATOM 1380 C CA . THR C 1 75 ? -8.783 24.214 -28.677 1.00 35.08 75 THR C CA 1
ATOM 1381 C C . THR C 1 75 ? -9.645 23.246 -27.862 1.00 32.26 75 THR C C 1
ATOM 1382 O O . THR C 1 75 ? -9.494 22.025 -28.047 1.00 29.26 75 THR C O 1
ATOM 1386 N N . LEU C 1 76 ? -10.484 23.781 -26.985 1.00 30.17 76 LEU C N 1
ATOM 1387 C CA . LEU C 1 76 ? -11.467 22.989 -26.201 1.00 29.65 76 LEU C CA 1
ATOM 1388 C C . LEU C 1 76 ? -12.353 22.200 -27.154 1.00 27.35 76 LEU C C 1
ATOM 1389 O O . LEU C 1 76 ? -12.545 20.962 -26.943 1.00 20.37 76 LEU C O 1
ATOM 1394 N N . ARG C 1 77 ? -12.891 22.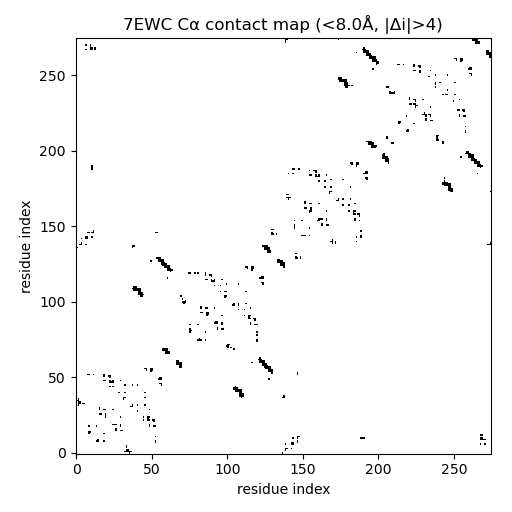879 -28.169 1.00 26.74 77 ARG C N 1
ATOM 1395 C CA . ARG C 1 77 ? -13.835 22.293 -29.137 1.00 26.26 77 ARG C CA 1
ATOM 1396 C C . ARG C 1 77 ? -13.168 21.111 -29.851 1.00 26.44 77 ARG C C 1
ATOM 1397 O O . ARG C 1 77 ? -13.787 20.018 -29.973 1.00 21.36 77 ARG C O 1
ATOM 1405 N N . LYS C 1 78 ? -11.952 21.309 -30.344 1.00 21.83 78 LYS C N 1
ATOM 1406 C CA . LYS C 1 78 ? -11.263 20.293 -31.176 1.00 22.57 78 LYS C CA 1
ATOM 1407 C C . LYS C 1 78 ? -10.926 19.078 -30.299 1.00 18.85 78 LYS C C 1
ATOM 1408 O O . LYS C 1 78 ? -11.091 17.994 -30.769 1.00 17.37 78 LYS C O 1
ATOM 1414 N N . TYR C 1 79 ? -10.520 19.283 -29.058 1.00 18.79 79 TYR C N 1
ATOM 1415 C CA . TYR C 1 79 ? -10.145 18.187 -28.123 1.00 18.14 79 TYR C CA 1
ATOM 1416 C C . TYR C 1 79 ? -11.402 17.342 -27.813 1.00 17.97 79 TYR C C 1
ATOM 1417 O O . TYR C 1 79 ? -11.393 16.123 -28.008 1.00 17.29 79 TYR C O 1
ATOM 1426 N N . VAL C 1 80 ? -12.483 18.005 -27.427 1.00 18.01 80 VAL C N 1
ATOM 1427 C CA . VAL C 1 80 ? -13.777 17.366 -27.051 1.00 18.89 80 VAL C CA 1
ATOM 1428 C C . VAL C 1 80 ? -14.352 16.626 -28.250 1.00 19.95 80 VAL C C 1
ATOM 1429 O O . VAL C 1 80 ? -14.722 15.412 -28.135 1.00 18.00 80 VAL C O 1
ATOM 1433 N N . SER C 1 81 ? -14.382 17.282 -29.393 1.00 18.98 81 SER C N 1
ATOM 1434 C CA . SER C 1 81 ? -14.959 16.675 -30.607 1.00 23.98 81 SER C CA 1
ATOM 1435 C C . SER C 1 81 ? -14.110 15.479 -31.107 1.00 23.64 81 SER C C 1
ATOM 1436 O O . SER C 1 81 ? -14.696 14.445 -31.474 1.00 21.25 81 SER C O 1
ATOM 1439 N N . ALA C 1 82 ? -12.782 15.529 -31.033 1.00 21.68 82 ALA C N 1
ATOM 1440 C CA . ALA C 1 82 ? -11.934 14.378 -31.414 1.00 20.74 82 ALA C CA 1
ATOM 1441 C C . ALA C 1 82 ? -12.239 13.166 -30.539 1.00 19.75 82 ALA C C 1
ATOM 1442 O O . ALA C 1 82 ? -11.977 12.039 -31.015 1.00 19.78 82 ALA C O 1
ATOM 1444 N N . LEU C 1 83 ? -12.657 13.370 -29.292 1.00 18.33 83 LEU C N 1
ATOM 1445 C CA . LEU C 1 83 ? -12.880 12.264 -28.346 1.00 18.33 83 LEU C CA 1
ATOM 1446 C C . LEU C 1 83 ? -14.379 11.964 -28.219 1.00 17.80 83 LEU C C 1
ATOM 1447 O O . LEU C 1 83 ? -14.707 11.252 -27.296 1.00 19.87 83 LEU C O 1
ATOM 1452 N N . GLY C 1 84 ? -15.185 12.439 -29.158 1.00 17.90 84 GLY C N 1
ATOM 1453 C CA . GLY C 1 84 ? -16.595 12.017 -29.394 1.00 19.66 84 GLY C CA 1
ATOM 1454 C C . GLY C 1 84 ? -17.584 12.869 -28.616 1.00 22.15 84 GLY C C 1
ATOM 1455 O O . GLY C 1 84 ? -18.736 12.467 -28.516 1.00 20.06 84 GLY C O 1
ATOM 1456 N N . GLY C 1 85 ? -17.151 13.972 -27.990 1.00 18.12 85 GLY C N 1
ATOM 1457 C CA . GLY C 1 85 ? -18.090 14.828 -27.255 1.00 21.66 85 GLY C CA 1
ATOM 1458 C C . GLY C 1 85 ? -18.537 15.977 -28.117 1.00 20.20 85 GLY C C 1
ATOM 1459 O O . GLY C 1 85 ? -18.044 16.087 -29.257 1.00 20.51 85 GLY C O 1
ATOM 1460 N N . GLU C 1 86 ? -19.362 16.839 -27.557 1.00 21.75 86 GLU C N 1
ATOM 1461 C CA . GLU C 1 86 ? -19.710 18.162 -28.136 1.00 24.62 86 GLU C CA 1
ATOM 1462 C C . GLU C 1 86 ? -19.578 19.212 -27.050 1.00 22.56 86 GLU C C 1
ATOM 1463 O O . GLU C 1 86 ? -19.967 18.936 -25.899 1.00 21.92 86 GLU C O 1
ATOM 1469 N N . LEU C 1 87 ? -19.046 20.360 -27.421 1.00 21.95 87 LEU C N 1
ATOM 1470 C CA . LEU C 1 87 ? -18.810 21.495 -26.509 1.00 24.84 87 LEU C CA 1
ATOM 1471 C C . LEU C 1 87 ? -19.913 22.507 -26.784 1.00 22.90 87 LEU C C 1
ATOM 1472 O O . LEU C 1 87 ? -20.140 22.782 -27.960 1.00 24.16 87 LEU C O 1
ATOM 1477 N N . ASP C 1 88 ? -20.634 22.933 -25.764 1.00 23.27 88 ASP C N 1
ATOM 1478 C CA . ASP C 1 88 ? -21.657 24.000 -25.887 1.00 25.29 88 ASP C CA 1
ATOM 1479 C C . ASP C 1 88 ? -21.234 25.185 -25.031 1.00 25.24 88 ASP C C 1
ATOM 1480 O O . ASP C 1 88 ? -20.873 25.001 -23.860 1.00 28.13 88 ASP C O 1
ATOM 1485 N N . ILE C 1 89 ? -21.299 26.368 -25.609 1.00 27.08 89 ILE C N 1
ATOM 1486 C CA . ILE C 1 89 ? -20.986 27.648 -24.923 1.00 26.09 89 ILE C CA 1
ATOM 1487 C C . ILE C 1 89 ? -22.277 28.459 -24.912 1.00 25.38 89 ILE C C 1
ATOM 1488 O O . ILE C 1 89 ? -22.829 28.740 -25.971 1.00 21.04 89 ILE C O 1
ATOM 1493 N N . THR C 1 90 ? -22.762 28.821 -23.752 1.00 26.30 90 THR C N 1
ATOM 1494 C CA . THR C 1 90 ? -24.033 29.557 -23.661 1.00 29.03 90 THR C CA 1
ATOM 1495 C C . THR C 1 90 ? -23.784 30.740 -22.738 1.00 29.32 90 THR C C 1
ATOM 1496 O O . THR C 1 90 ? -22.933 30.606 -21.825 1.00 27.09 90 THR C O 1
ATOM 1500 N N . VAL C 1 91 ? -24.497 31.833 -22.980 1.00 29.54 91 VAL C N 1
ATOM 1501 C CA . VAL C 1 91 ? -24.510 33.020 -22.095 1.00 32.10 91 VAL C CA 1
ATOM 1502 C C . VAL C 1 91 ? -25.903 33.172 -21.494 1.00 36.95 91 VAL C C 1
ATOM 1503 O O . VAL C 1 91 ? -26.865 33.226 -22.284 1.00 39.19 91 VAL C O 1
ATOM 1507 N N . ARG C 1 92 ? -25.968 33.333 -20.170 1.00 34.73 92 ARG C N 1
ATOM 1508 C CA . ARG C 1 92 ? -27.200 33.752 -19.457 1.00 37.97 92 ARG C CA 1
ATOM 1509 C C . ARG C 1 92 ? -27.086 35.263 -19.180 1.00 35.31 92 ARG C C 1
ATOM 1510 O O . ARG C 1 92 ? -26.153 35.671 -18.502 1.00 32.10 92 ARG C O 1
ATOM 1518 N N . LEU C 1 93 ? -27.999 36.044 -19.750 1.00 36.77 93 LEU C N 1
ATOM 1519 C CA . LEU C 1 93 ? -28.159 37.502 -19.511 1.00 40.39 93 LEU C CA 1
ATOM 1520 C C . LEU C 1 93 ? -29.582 37.716 -18.980 1.00 44.98 93 LEU C C 1
ATOM 1521 O O . LEU C 1 93 ? -30.533 37.577 -19.766 1.00 43.43 93 LEU C O 1
ATOM 1526 N N . GLY C 1 94 ? -29.700 37.979 -17.677 1.00 51.70 94 GLY C N 1
ATOM 1527 C CA . GLY C 1 94 ? -30.980 38.117 -16.964 1.00 54.09 94 GLY C CA 1
ATOM 1528 C C . GLY C 1 94 ? -31.681 36.777 -16.889 1.00 55.42 94 GLY C C 1
ATOM 1529 O O . GLY C 1 94 ? -31.108 35.832 -16.278 1.00 49.99 94 GLY C O 1
ATOM 1530 N N . ASP C 1 95 ? -32.845 36.682 -17.532 1.00 58.67 95 ASP C N 1
ATOM 1531 C CA . ASP C 1 95 ? -33.683 35.454 -17.579 1.00 67.31 95 ASP C CA 1
ATOM 1532 C C . ASP C 1 95 ? -33.379 34.681 -18.874 1.00 67.96 95 ASP C C 1
ATOM 1533 O O . ASP C 1 95 ? -33.751 33.482 -18.937 1.00 69.62 95 ASP C O 1
ATOM 1538 N N . GLU C 1 96 ? -32.737 35.332 -19.859 1.00 66.52 96 GLU C N 1
ATOM 1539 C CA . GLU C 1 96 ? -32.565 34.801 -21.240 1.00 65.24 96 GLU C CA 1
ATOM 1540 C C . GLU C 1 96 ? -31.278 33.976 -21.337 1.00 59.71 96 GLU C C 1
ATOM 1541 O O . GLU C 1 96 ? -30.332 34.237 -20.583 1.00 57.04 96 GLU C O 1
ATOM 1547 N N . THR C 1 97 ? -31.250 33.021 -22.266 1.00 55.39 97 THR C N 1
ATOM 1548 C CA . THR C 1 97 ? -30.091 32.137 -22.540 1.00 46.31 97 THR C CA 1
AT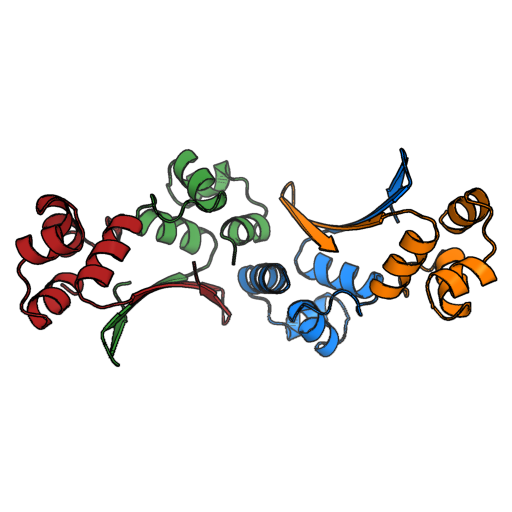OM 1549 C C . THR C 1 97 ? -29.753 32.230 -24.024 1.00 45.03 97 THR C C 1
ATOM 1550 O O . THR C 1 97 ? -30.684 32.152 -24.833 1.00 41.68 97 THR C O 1
ATOM 1554 N N . PHE C 1 98 ? -28.482 32.457 -24.367 1.00 39.34 98 PHE C N 1
ATOM 1555 C CA . PHE C 1 98 ? -28.009 32.567 -25.771 1.00 35.69 98 PHE C CA 1
ATOM 1556 C C . PHE C 1 98 ? -26.967 31.474 -25.989 1.00 37.98 98 PHE C C 1
ATOM 1557 O O . PHE C 1 98 ? -26.077 31.342 -25.125 1.00 36.56 98 PHE C O 1
ATOM 1565 N N . THR C 1 99 ? -27.044 30.707 -27.071 1.00 34.12 99 THR C N 1
ATOM 1566 C CA . THR C 1 99 ? -25.916 29.807 -27.416 1.00 39.41 99 THR C CA 1
ATOM 1567 C C . THR C 1 99 ? -25.034 30.578 -28.393 1.00 40.09 99 THR C C 1
ATOM 1568 O O . THR C 1 99 ? -25.562 31.307 -29.242 1.00 40.78 99 THR C O 1
ATOM 1572 N N . LEU C 1 100 ? -23.744 30.598 -28.066 1.00 37.08 100 LEU C N 1
ATOM 1573 C CA . LEU C 1 100 ? -22.654 31.248 -28.833 1.00 37.49 100 LEU C CA 1
ATOM 1574 C C . LEU C 1 100 ? -22.090 30.167 -29.748 1.00 41.40 100 LEU C C 1
ATOM 1575 O O . LEU C 1 100 ? -21.736 30.465 -30.891 1.00 44.69 100 LEU C O 1
ATOM 1580 N N . ALA C 1 101 ? -22.006 28.954 -29.198 1.00 48.79 101 ALA C N 1
ATOM 1581 C CA . ALA C 1 101 ? -21.373 27.763 -29.797 1.00 48.64 101 ALA C CA 1
ATOM 1582 C C . ALA C 1 101 ? -21.803 26.528 -28.999 1.00 48.03 101 ALA C C 1
ATOM 1583 O O . ALA C 1 101 ? -21.839 25.501 -29.658 1.00 57.20 101 ALA C O 1
ATOM 1585 N N . PHE D 1 33 ? -21.840 39.527 -35.112 1.00 54.30 33 PHE D N 1
ATOM 1586 C CA . PHE D 1 33 ? -22.754 38.362 -34.756 1.00 59.93 33 PHE D CA 1
ATOM 1587 C C . PHE D 1 33 ? -23.000 38.408 -33.235 1.00 56.85 33 PHE D C 1
ATOM 1588 O O . PHE D 1 33 ? -23.135 39.532 -32.705 1.00 69.74 33 PHE D O 1
ATOM 1596 N N . ARG D 1 34 ? -23.045 37.271 -32.538 1.00 45.20 34 ARG D N 1
ATOM 1597 C CA . ARG D 1 34 ? -23.852 37.144 -31.296 1.00 39.46 34 ARG D CA 1
ATOM 1598 C C . ARG D 1 34 ? -23.270 38.067 -30.192 1.00 33.50 34 ARG D C 1
ATOM 1599 O O . ARG D 1 34 ? -24.054 38.923 -29.700 1.00 29.50 34 ARG D O 1
ATOM 1607 N N . LEU D 1 35 ? -21.981 38.005 -29.808 1.00 31.13 35 LEU D N 1
ATOM 1608 C CA . LEU D 1 35 ? -21.477 38.839 -28.654 1.00 28.85 35 LEU D CA 1
ATOM 1609 C C . LEU D 1 35 ? -21.816 40.323 -28.881 1.00 24.52 35 LEU D C 1
ATOM 1610 O O . LEU D 1 35 ? -22.287 40.992 -27.983 1.00 25.37 35 LEU D O 1
ATOM 1615 N N . ARG D 1 36 ? -21.493 40.845 -30.063 1.00 27.69 36 ARG D N 1
ATOM 1616 C CA . ARG D 1 36 ? -21.673 42.278 -30.409 1.00 28.73 36 ARG D CA 1
ATOM 1617 C C . ARG D 1 36 ? -23.122 42.675 -30.127 1.00 25.86 36 ARG D C 1
ATOM 1618 O O . ARG D 1 36 ? -23.364 43.754 -29.588 1.00 24.60 36 ARG D O 1
ATOM 1626 N N . GLU D 1 37 ? -24.078 41.827 -30.488 1.00 27.47 37 GLU D N 1
ATOM 1627 C CA . GLU D 1 37 ? -25.518 42.191 -30.376 1.00 30.73 37 GLU D CA 1
ATOM 1628 C C . GLU D 1 37 ? -25.927 42.204 -28.897 1.00 26.56 37 GLU D C 1
ATOM 1629 O O . GLU D 1 37 ? -26.723 43.054 -28.535 1.00 27.09 37 GLU D O 1
ATOM 1635 N N . LEU D 1 38 ? -25.348 41.367 -28.048 1.00 26.28 38 LEU D N 1
ATOM 1636 C CA . LEU D 1 38 ? -25.605 41.422 -26.583 1.00 24.96 38 LEU D CA 1
ATOM 1637 C C . LEU D 1 38 ? -25.010 42.718 -26.007 1.00 26.14 38 LEU D C 1
ATOM 1638 O O . LEU D 1 38 ? -25.641 43.327 -25.113 1.00 23.03 38 LEU D O 1
ATOM 1643 N N . ARG D 1 39 ? -23.804 43.115 -26.465 1.00 21.34 39 ARG D N 1
ATOM 1644 C CA . ARG D 1 39 ? -23.156 44.341 -25.970 1.00 18.40 39 ARG D CA 1
ATOM 1645 C C . ARG D 1 39 ? -24.057 45.509 -26.335 1.00 18.23 39 ARG D C 1
ATOM 1646 O O . ARG D 1 39 ? -24.390 46.279 -25.416 1.00 18.36 39 ARG D O 1
ATOM 1654 N N . ALA D 1 40 ? -24.462 45.594 -27.598 1.00 21.92 40 ALA D N 1
ATOM 1655 C CA . ALA D 1 40 ? -25.287 46.702 -28.139 1.00 22.53 40 ALA D CA 1
ATOM 1656 C C . ALA D 1 40 ? -26.637 46.780 -27.396 1.00 26.53 40 ALA D C 1
ATOM 1657 O O . ALA D 1 40 ? -27.066 47.908 -27.012 1.00 24.71 40 ALA D O 1
ATOM 1659 N N . ALA D 1 41 ? -27.274 45.629 -27.194 1.00 25.44 41 ALA D N 1
ATOM 1660 C CA . ALA D 1 41 ? -28.487 45.459 -26.359 1.00 29.48 41 ALA D CA 1
ATOM 1661 C C . ALA D 1 41 ? -28.265 46.039 -24.954 1.00 31.49 41 ALA D C 1
ATOM 1662 O O . ALA D 1 41 ? -29.212 46.526 -24.356 1.00 26.74 41 ALA D O 1
ATOM 1664 N N . GLN D 1 42 ? -27.057 45.987 -24.409 1.00 27.60 42 GLN D N 1
ATOM 1665 C CA . GLN D 1 42 ? -26.808 46.559 -23.072 1.00 25.84 42 GLN D CA 1
ATOM 1666 C C . GLN D 1 42 ? -26.515 48.059 -23.174 1.00 24.60 42 GLN D C 1
ATOM 1667 O O . GLN D 1 42 ? -26.332 48.642 -22.123 1.00 26.33 42 GLN D O 1
ATOM 1673 N N . SER D 1 43 ? -26.404 48.655 -24.368 1.00 25.79 43 SER D N 1
ATOM 1674 C CA . SER D 1 43 ? -26.087 50.109 -24.593 1.00 24.49 43 SER D CA 1
ATOM 1675 C C . SER D 1 43 ? -24.623 50.424 -24.301 1.00 21.54 43 SER D C 1
ATOM 1676 O O . SER D 1 43 ? -24.302 51.607 -24.071 1.00 20.38 43 SER D O 1
ATOM 1679 N N . LEU D 1 44 ? -23.746 49.433 -24.256 1.00 20.24 44 LEU D N 1
ATOM 1680 C CA . LEU D 1 44 ? -22.322 49.688 -23.856 1.00 20.28 44 LEU D CA 1
ATOM 1681 C C . LEU D 1 44 ? -21.495 49.839 -25.134 1.00 18.58 44 LEU D C 1
ATOM 1682 O O . LEU D 1 44 ? -21.822 49.139 -26.088 1.00 19.99 44 LEU D O 1
ATOM 1687 N N . THR D 1 45 ? -20.425 50.633 -25.128 1.00 16.63 45 THR D N 1
ATOM 1688 C CA . THR D 1 45 ? -19.475 50.709 -26.253 1.00 16.78 45 THR D CA 1
ATOM 1689 C C . THR D 1 45 ? -18.387 49.659 -25.942 1.00 16.56 45 THR D C 1
ATOM 1690 O O . THR D 1 45 ? -18.301 49.200 -24.810 1.00 15.58 45 THR D O 1
ATOM 1694 N N . GLN D 1 46 ? -17.556 49.373 -26.918 1.00 16.68 46 GLN D N 1
ATOM 1695 C CA . GLN D 1 46 ? -16.349 48.521 -26.750 1.00 16.88 46 GLN D CA 1
ATOM 1696 C C . GLN D 1 46 ? -15.420 49.114 -25.683 1.00 17.58 46 GLN D C 1
ATOM 1697 O O . GLN D 1 46 ? -14.866 48.329 -24.894 1.00 16.92 46 GLN D O 1
ATOM 1703 N N . VAL D 1 47 ? -15.345 50.446 -25.596 1.00 18.29 47 VAL D N 1
ATOM 1704 C CA . VAL D 1 47 ? -14.462 51.145 -24.632 1.00 18.64 47 VAL D CA 1
ATOM 1705 C C . VAL D 1 47 ? -14.969 50.900 -23.220 1.00 18.60 47 VAL D C 1
ATOM 1706 O O . VAL D 1 47 ? -14.105 50.605 -22.371 1.00 19.85 47 VAL D O 1
ATOM 1710 N N . GLN D 1 48 ? -16.296 50.927 -23.019 1.00 19.60 48 GLN D N 1
ATOM 1711 C CA . GLN D 1 48 ? -16.930 50.686 -21.721 1.00 17.95 48 GLN D CA 1
ATOM 1712 C C . GLN D 1 48 ? -16.706 49.216 -21.357 1.00 19.31 48 GLN D C 1
ATOM 1713 O O . GLN D 1 48 ? -16.339 48.936 -20.197 1.00 17.74 48 GLN D O 1
ATOM 1719 N N . VAL D 1 49 ? -16.869 48.282 -22.277 1.00 19.11 49 VAL D N 1
ATOM 1720 C CA . VAL D 1 49 ? -16.664 46.849 -21.928 1.00 18.22 49 VAL D CA 1
ATOM 1721 C C . VAL D 1 49 ? -15.191 46.654 -21.562 1.00 19.93 49 VAL D C 1
ATOM 1722 O O . VAL D 1 49 ? -14.901 45.939 -20.599 1.00 23.97 49 VAL D O 1
ATOM 1726 N N . ALA D 1 50 ? -14.271 47.263 -22.289 1.00 20.18 50 ALA D N 1
ATOM 1727 C CA . ALA D 1 50 ? -12.826 47.140 -22.005 1.00 21.95 50 ALA D CA 1
ATOM 1728 C C . ALA D 1 50 ? -12.521 47.638 -20.589 1.00 23.02 50 ALA D C 1
ATOM 1729 O O . ALA D 1 50 ? -11.832 46.912 -19.869 1.00 22.56 50 ALA D O 1
ATOM 1731 N N . ALA D 1 51 ? -13.026 48.819 -20.230 1.00 22.75 51 ALA D N 1
ATOM 1732 C CA . ALA D 1 51 ? -12.925 49.424 -18.888 1.00 26.51 51 ALA D CA 1
ATOM 1733 C C . ALA D 1 51 ? -13.513 48.470 -17.835 1.00 28.33 51 ALA D C 1
ATOM 1734 O O . ALA D 1 51 ? -12.795 48.204 -16.873 1.00 27.86 51 ALA D O 1
ATOM 1736 N N . LEU D 1 52 ? -14.732 47.956 -18.021 1.00 23.44 52 LEU D N 1
ATOM 1737 C CA . LEU D 1 52 ? -15.389 47.104 -16.993 1.00 26.73 52 LEU D CA 1
ATOM 1738 C C . LEU D 1 52 ? -14.594 45.808 -16.847 1.00 27.83 52 LEU D C 1
ATOM 1739 O O . LEU D 1 52 ? -14.468 45.321 -15.728 1.00 30.23 52 LEU D O 1
ATOM 1744 N N . ALA D 1 53 ? -14.097 45.251 -17.940 1.00 25.45 53 ALA D N 1
ATOM 1745 C CA . ALA D 1 53 ? -13.412 43.940 -17.921 1.00 27.10 53 ALA D CA 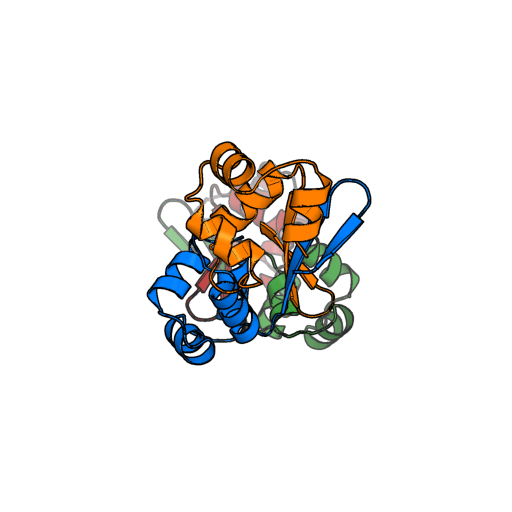1
ATOM 1746 C C . ALA D 1 53 ? -11.926 44.123 -17.599 1.00 28.13 53 ALA D C 1
ATOM 1747 O O . ALA D 1 53 ? -11.268 43.103 -17.478 1.00 29.55 53 ALA D O 1
ATOM 1749 N N . HIS D 1 54 ? -11.399 45.358 -17.611 1.00 29.91 54 HIS D N 1
ATOM 1750 C CA . HIS D 1 54 ? -9.956 45.687 -17.411 1.00 32.19 54 HIS D CA 1
ATOM 1751 C C . HIS D 1 54 ? -9.082 45.003 -18.452 1.00 38.15 54 HIS D C 1
ATOM 1752 O O . HIS D 1 54 ? -8.027 44.454 -18.071 1.00 34.31 54 HIS D O 1
ATOM 1759 N N . ILE D 1 55 ? -9.486 45.052 -19.727 1.00 33.66 55 ILE D N 1
ATOM 1760 C CA . ILE D 1 55 ? -8.680 44.532 -20.863 1.00 29.39 55 ILE D CA 1
ATOM 1761 C C . ILE D 1 55 ? -8.613 45.646 -21.926 1.00 28.24 55 ILE D C 1
ATOM 1762 O O . ILE D 1 55 ? -9.382 46.634 -21.848 1.00 26.24 55 ILE D O 1
ATOM 1767 N N . ARG D 1 56 ? -7.758 45.504 -22.918 1.00 30.16 56 ARG D N 1
ATOM 1768 C CA . ARG D 1 56 ? -7.606 46.540 -23.971 1.00 33.87 56 ARG D CA 1
ATOM 1769 C C . ARG D 1 56 ? -8.784 46.425 -24.959 1.00 25.14 56 ARG D C 1
ATOM 1770 O O . ARG D 1 56 ? -9.405 45.352 -25.093 1.00 21.37 56 ARG D O 1
ATOM 1778 N N . GLN D 1 57 ? -9.116 47.538 -25.588 1.00 24.62 57 GLN D N 1
ATOM 1779 C CA . GLN D 1 57 ? -10.273 47.615 -26.487 1.00 22.81 57 GLN D CA 1
ATOM 1780 C C . GLN D 1 57 ? -10.044 46.653 -27.647 1.00 23.07 57 GLN D C 1
ATOM 1781 O O . GLN D 1 57 ? -11.016 46.025 -28.132 1.00 19.79 57 GLN D O 1
ATOM 1787 N N . SER D 1 58 ? -8.804 46.531 -28.088 1.00 21.68 58 SER D N 1
ATOM 1788 C CA . SER D 1 58 ? -8.454 45.649 -29.235 1.00 24.19 58 SER D CA 1
ATOM 1789 C C . SER D 1 58 ? -8.861 44.222 -28.884 1.00 23.27 58 SER D C 1
ATOM 1790 O O . SER D 1 58 ? -9.286 43.489 -29.807 1.00 26.12 58 SER D O 1
ATOM 1793 N N . ARG D 1 59 ? -8.852 43.844 -27.594 1.00 26.50 59 ARG D N 1
ATOM 1794 C CA . ARG D 1 59 ? -9.246 42.468 -27.161 1.00 27.38 59 ARG D CA 1
ATOM 1795 C C . ARG D 1 59 ? -10.764 42.351 -27.251 1.00 21.45 59 ARG D C 1
ATOM 1796 O O . ARG D 1 59 ? -11.234 41.279 -27.574 1.00 20.97 59 ARG D O 1
ATOM 1804 N N . VAL D 1 60 ? -11.508 43.427 -26.934 1.00 18.94 60 VAL D N 1
ATOM 1805 C CA . VAL D 1 60 ? -12.997 43.430 -26.997 1.00 19.01 60 VAL D CA 1
ATOM 1806 C C . VAL D 1 60 ? -13.409 43.298 -28.469 1.00 17.78 60 VAL D C 1
ATOM 1807 O O . VAL D 1 60 ? -14.234 42.432 -28.804 1.00 18.34 60 VAL D O 1
ATOM 1811 N N . SER D 1 61 ? -12.878 44.156 -29.313 1.00 20.53 61 SER D N 1
ATOM 1812 C CA . SER D 1 61 ? -13.296 44.198 -30.733 1.00 22.32 61 SER D CA 1
ATOM 1813 C C . SER D 1 61 ? -12.903 42.860 -31.390 1.00 21.67 61 SER D C 1
ATOM 1814 O O . SER D 1 61 ? -13.685 42.349 -32.158 1.00 20.39 61 SER D O 1
ATOM 1817 N N . SER D 1 62 ? -11.739 42.288 -31.059 1.00 20.43 62 SER D N 1
ATOM 1818 C CA . SER D 1 62 ? -11.245 41.022 -31.656 1.00 23.51 62 SER D CA 1
ATOM 1819 C C . SER D 1 62 ? -12.183 39.886 -31.327 1.00 23.71 62 SER D C 1
ATOM 1820 O O . SER D 1 62 ? -12.490 39.096 -32.214 1.00 24.40 62 SER D O 1
ATOM 1823 N N . ILE D 1 63 ? -12.604 39.826 -30.075 1.00 23.59 63 ILE D N 1
ATOM 1824 C CA . ILE D 1 63 ? -13.425 38.715 -29.573 1.00 24.87 63 ILE D CA 1
ATOM 1825 C C . ILE D 1 63 ? -14.820 38.852 -30.147 1.00 25.27 63 ILE D C 1
ATOM 1826 O O . ILE D 1 63 ? -15.429 37.815 -30.480 1.00 24.90 63 ILE D O 1
ATOM 1831 N N . GLU D 1 64 ? -15.355 40.074 -30.299 1.00 22.68 64 GLU D N 1
ATOM 1832 C CA . GLU D 1 64 ? -16.718 40.178 -30.876 1.00 20.25 64 GLU D CA 1
ATOM 1833 C C . GLU D 1 64 ? -16.657 40.170 -32.416 1.00 19.03 64 GLU D C 1
ATOM 1834 O O . GLU D 1 64 ? -17.659 39.824 -33.001 1.00 22.23 64 GLU D O 1
ATOM 1840 N N . ASN D 1 65 ? -15.550 40.519 -33.089 1.00 20.45 65 ASN D N 1
ATOM 1841 C CA . ASN D 1 65 ? -15.497 40.540 -34.576 1.00 22.98 65 ASN D CA 1
ATOM 1842 C C . ASN D 1 65 ? -14.916 39.221 -35.166 1.00 24.25 65 ASN D C 1
ATOM 1843 O O . ASN D 1 65 ? -15.176 38.966 -36.337 1.00 26.46 65 ASN D O 1
ATOM 1848 N N . GLY D 1 66 ? -14.144 38.471 -34.401 1.00 27.84 66 GLY D N 1
ATOM 1849 C CA . GLY D 1 66 ? -13.603 37.184 -34.862 1.00 29.96 66 GLY D CA 1
ATOM 1850 C C . GLY D 1 66 ? -14.593 36.061 -34.624 1.00 31.90 66 GLY D C 1
ATOM 1851 O O . GLY D 1 66 ? -15.586 36.264 -33.973 1.00 31.48 66 GLY D O 1
ATOM 1852 N N . ASP D 1 67 ? -14.333 34.875 -35.144 1.00 38.84 67 ASP D N 1
ATOM 1853 C CA . ASP D 1 67 ? -15.291 33.790 -34.842 1.00 42.01 67 ASP D CA 1
ATOM 1854 C C . ASP D 1 67 ? -15.115 33.430 -33.368 1.00 32.88 67 ASP D C 1
ATOM 1855 O O . ASP D 1 67 ? -13.996 33.445 -32.890 1.00 36.78 67 ASP D O 1
ATOM 1860 N N . ILE D 1 68 ? -16.186 33.016 -32.704 1.00 38.40 68 ILE D N 1
ATOM 1861 C CA . ILE D 1 68 ? -16.136 32.561 -31.281 1.00 42.05 68 ILE D CA 1
ATOM 1862 C C . ILE D 1 68 ? -14.995 31.546 -31.057 1.00 38.82 68 ILE D C 1
ATOM 1863 O O . ILE D 1 68 ? -14.276 31.713 -30.103 1.00 39.54 68 ILE D O 1
ATOM 1868 N N . GLY D 1 69 ? -14.746 30.597 -31.970 1.00 43.24 69 GLY D N 1
ATOM 1869 C CA . GLY D 1 69 ? -13.615 29.653 -31.881 1.00 39.84 69 GLY D CA 1
ATOM 1870 C C . GLY D 1 69 ? -12.275 30.265 -31.501 1.00 41.28 69 GLY D C 1
ATOM 1871 O O . GLY D 1 69 ? -11.575 29.625 -30.758 1.00 32.63 69 GLY D O 1
ATOM 1872 N N . SER D 1 70 ? -11.929 31.466 -31.988 1.00 43.23 70 SER D N 1
ATOM 1873 C CA . SER D 1 70 ? -10.618 32.124 -31.730 1.00 36.18 70 SER D CA 1
ATOM 1874 C C . SER D 1 70 ? -10.509 32.762 -30.344 1.00 34.19 70 SER D C 1
ATOM 1875 O O . SER D 1 70 ? -9.409 33.069 -29.929 1.00 35.80 70 SER D O 1
ATOM 1878 N N . ALA D 1 71 ? -11.620 32.886 -29.634 1.00 43.15 71 ALA D N 1
ATOM 1879 C CA . ALA D 1 71 ? -11.662 33.602 -28.341 1.00 36.04 71 ALA D CA 1
ATOM 1880 C C . ALA D 1 71 ? -10.957 32.864 -27.205 1.00 42.59 71 ALA D C 1
ATOM 1881 O O . ALA D 1 71 ? -11.152 31.678 -27.086 1.00 35.52 71 ALA D O 1
ATOM 1883 N N . GLN D 1 72 ? -10.197 33.584 -26.386 1.00 36.51 72 GLN D N 1
ATOM 1884 C CA . GLN D 1 72 ? -9.580 32.982 -25.178 1.00 42.32 72 GLN D CA 1
ATOM 1885 C C . GLN D 1 72 ? -10.665 32.879 -24.106 1.00 41.56 72 GLN D C 1
ATOM 1886 O O . GLN D 1 72 ? -11.369 33.863 -23.900 1.00 37.85 72 GLN D O 1
ATOM 1892 N N . VAL D 1 73 ? -10.777 31.723 -23.459 1.00 37.69 73 VAL D N 1
ATOM 1893 C CA . VAL D 1 73 ? -11.843 31.501 -22.437 1.00 34.28 73 VAL D CA 1
ATOM 1894 C C . VAL D 1 73 ? -11.804 32.615 -21.399 1.00 37.36 73 VAL D C 1
ATOM 1895 O O . VAL D 1 73 ? -12.907 33.057 -20.929 1.00 30.80 73 VAL D O 1
ATOM 1899 N N . ASN D 1 74 ? -10.618 32.958 -20.899 1.00 36.90 74 ASN D N 1
ATOM 1900 C CA . ASN D 1 74 ? -10.640 33.862 -19.733 1.00 39.16 74 ASN D CA 1
ATOM 1901 C C . ASN D 1 74 ? -11.123 35.240 -20.208 1.00 30.25 74 ASN D C 1
ATOM 1902 O O . ASN D 1 74 ? -11.892 35.828 -19.483 1.00 31.41 74 ASN D O 1
ATOM 1907 N N . THR D 1 75 ? -10.679 35.704 -21.371 1.00 30.30 75 THR D N 1
ATOM 1908 C CA . THR D 1 75 ? -11.105 36.989 -21.974 1.00 31.60 75 THR D CA 1
ATOM 1909 C C . THR D 1 75 ? -12.620 36.927 -22.196 1.00 33.61 75 THR D C 1
ATOM 1910 O O . THR D 1 75 ? -13.301 37.921 -21.920 1.00 28.19 75 THR D O 1
ATOM 1914 N N . LEU D 1 76 ? -13.113 35.792 -22.716 1.00 27.52 76 LEU D N 1
ATOM 1915 C CA . LEU D 1 76 ? -14.540 35.577 -22.997 1.00 27.71 76 LEU D CA 1
ATOM 1916 C C . LEU D 1 76 ? -15.328 35.704 -21.696 1.00 28.01 76 LEU D C 1
ATOM 1917 O O . LEU D 1 76 ? -16.376 36.406 -21.712 1.00 24.08 76 LEU D O 1
ATOM 1922 N N . ARG D 1 77 ? -14.862 35.111 -20.593 1.00 27.41 77 ARG D N 1
ATOM 1923 C CA . ARG D 1 77 ? -15.597 35.202 -19.298 1.00 28.54 77 ARG D CA 1
ATOM 1924 C C . ARG D 1 77 ? -15.650 36.659 -18.825 1.00 26.68 77 ARG D C 1
ATOM 1925 O O . ARG D 1 77 ? -16.707 37.124 -18.334 1.00 27.28 77 ARG D O 1
ATOM 1933 N N . LYS D 1 78 ? -14.541 37.380 -18.966 1.00 28.81 78 LYS D N 1
ATOM 1934 C CA . LYS D 1 78 ? -14.468 38.789 -18.512 1.00 30.66 78 LYS D CA 1
ATOM 1935 C C . LYS D 1 78 ? -15.432 39.641 -19.330 1.00 25.69 78 LYS D C 1
ATOM 1936 O O . LYS D 1 78 ? -16.144 40.480 -18.748 1.00 26.60 78 LYS D O 1
ATOM 1942 N N . TYR D 1 79 ? -15.481 39.413 -20.632 1.00 25.47 79 TYR D N 1
ATOM 1943 C CA . TYR D 1 79 ? -16.378 40.175 -21.541 1.00 23.07 79 TYR D CA 1
ATOM 1944 C C . TYR D 1 79 ? -17.820 39.961 -21.072 1.00 26.51 79 TYR D C 1
ATOM 1945 O O . TYR D 1 79 ? -18.587 40.931 -20.925 1.00 25.27 79 TYR D O 1
ATOM 1954 N N . VAL D 1 80 ? -18.223 38.698 -20.935 1.00 23.99 80 VAL D N 1
ATOM 1955 C CA . VAL D 1 80 ? -19.628 38.339 -20.589 1.00 23.11 80 VAL D CA 1
ATOM 1956 C C . VAL D 1 80 ? -19.997 38.920 -19.223 1.00 22.78 80 VAL D C 1
ATOM 1957 O O . VAL D 1 80 ? -21.151 39.395 -19.041 1.00 21.49 80 VAL D O 1
ATOM 1961 N N . SER D 1 81 ? -19.059 38.861 -18.288 1.00 23.45 81 SER D N 1
ATOM 1962 C CA . SER D 1 81 ? -19.239 39.364 -16.912 1.00 29.15 81 SER D CA 1
ATOM 1963 C C . SER D 1 81 ? -19.392 40.898 -16.946 1.00 30.04 81 SER D C 1
ATOM 1964 O O . SER D 1 81 ? -20.289 41.421 -16.254 1.00 25.77 81 SER D O 1
ATOM 1967 N N . ALA D 1 82 ? -18.667 41.589 -17.839 1.00 29.26 82 ALA D N 1
ATOM 1968 C CA . ALA D 1 82 ? -18.816 43.055 -18.036 1.00 29.39 82 ALA D CA 1
ATOM 1969 C C . ALA D 1 82 ? -20.245 43.399 -18.481 1.00 28.22 82 ALA D C 1
ATOM 1970 O O . ALA D 1 82 ? -20.723 44.531 -18.188 1.00 25.37 82 ALA D O 1
ATOM 1972 N N . LEU D 1 83 ? -20.940 42.474 -19.152 1.00 28.57 83 LEU D N 1
ATOM 1973 C CA . LEU D 1 83 ? -22.303 42.714 -19.688 1.00 27.55 83 LEU D CA 1
ATOM 1974 C C . LEU D 1 83 ? -23.332 42.476 -18.594 1.00 28.32 83 LEU D C 1
ATOM 1975 O O . LEU D 1 83 ? -24.530 42.750 -18.855 1.00 30.05 83 LEU D O 1
ATOM 1980 N N . GLY D 1 84 ? -22.895 41.914 -17.464 1.00 27.52 84 GLY D N 1
ATOM 1981 C CA . GLY D 1 84 ? -23.776 41.443 -16.395 1.00 29.57 84 GLY D CA 1
ATOM 1982 C C . GLY D 1 84 ? -24.268 40.030 -16.665 1.00 35.91 84 GLY D C 1
ATOM 1983 O O . GLY D 1 84 ? -25.281 39.650 -16.075 1.00 36.44 84 GLY D O 1
ATOM 1984 N N . GLY D 1 85 ? -23.589 39.269 -17.523 1.00 34.46 85 GLY D N 1
ATOM 1985 C CA . GLY D 1 85 ? -24.036 37.918 -17.908 1.00 36.51 85 GLY D CA 1
ATOM 1986 C C . GLY D 1 85 ? -23.234 36.830 -17.221 1.00 34.46 85 GLY D C 1
ATOM 1987 O O . GLY D 1 85 ? -22.277 37.139 -16.508 1.00 31.17 85 GLY D O 1
ATOM 1988 N N . GLU D 1 86 ? -23.599 35.572 -17.443 1.00 36.39 86 GLU D N 1
ATOM 1989 C CA . GLU D 1 86 ? -22.766 34.433 -16.983 1.00 38.68 86 GLU D CA 1
ATOM 1990 C C . GLU D 1 86 ? -22.497 33.510 -18.169 1.00 31.59 86 GLU D C 1
ATOM 1991 O O . GLU D 1 86 ? -23.436 33.252 -18.949 1.00 30.06 86 GLU D O 1
ATOM 1997 N N . LEU D 1 87 ? -21.232 33.128 -18.297 1.00 29.87 87 LEU D N 1
ATOM 1998 C CA . LEU D 1 87 ? -20.718 32.191 -19.316 1.00 28.27 87 LEU D CA 1
ATOM 1999 C C . LEU D 1 87 ? -20.768 30.754 -18.772 1.00 30.29 87 LEU D C 1
ATOM 2000 O O . LEU D 1 87 ? -20.116 30.484 -17.745 1.00 29.82 87 LEU D O 1
ATOM 2005 N N . ASP D 1 88 ? -21.513 29.881 -19.454 1.00 29.86 88 ASP D N 1
ATOM 2006 C CA . ASP D 1 88 ? -21.537 28.407 -19.205 1.00 32.03 88 ASP D CA 1
ATOM 2007 C C . ASP D 1 88 ? -20.842 27.675 -20.351 1.00 29.64 88 ASP D C 1
ATOM 2008 O O . ASP D 1 88 ? -21.323 27.777 -21.493 1.00 27.67 88 ASP D O 1
ATOM 2013 N N . ILE D 1 89 ? -19.743 26.969 -20.065 1.00 27.85 89 ILE D N 1
ATOM 2014 C CA . ILE D 1 89 ? -19.121 26.026 -21.027 1.00 28.69 89 ILE D CA 1
ATOM 2015 C C . ILE D 1 89 ? -19.467 24.619 -20.564 1.00 29.93 89 ILE D C 1
A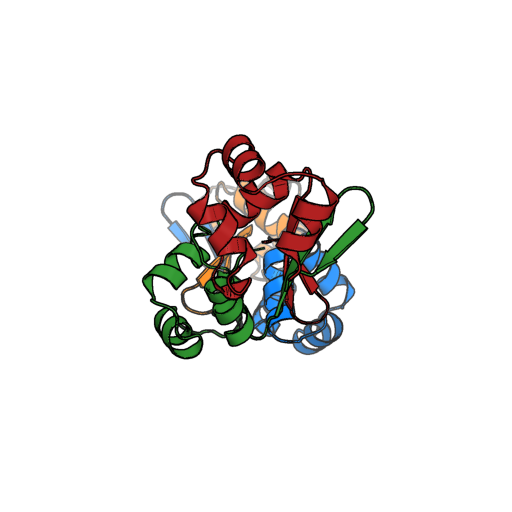TOM 2016 O O . ILE D 1 89 ? -19.077 24.266 -19.431 1.00 29.63 89 ILE D O 1
ATOM 2021 N N . THR D 1 90 ? -20.220 23.884 -21.390 1.00 26.01 90 THR D N 1
ATOM 2022 C CA . THR D 1 90 ? -20.615 22.487 -21.091 1.00 26.35 90 THR D CA 1
ATOM 2023 C C . THR D 1 90 ? -20.056 21.506 -22.144 1.00 23.33 90 THR D C 1
ATOM 2024 O O . THR D 1 90 ? -19.848 21.877 -23.297 1.00 21.53 90 THR D O 1
ATOM 2028 N N . VAL D 1 91 ? -19.793 20.284 -21.701 1.00 25.73 91 VAL D N 1
ATOM 2029 C CA . VAL D 1 91 ? -19.418 19.111 -22.543 1.00 24.68 91 VAL D CA 1
ATOM 2030 C C . VAL D 1 91 ? -20.579 18.129 -22.471 1.00 23.85 91 VAL D C 1
ATOM 2031 O O . VAL D 1 91 ? -20.974 17.834 -21.360 1.00 21.90 91 VAL D O 1
ATOM 2035 N N . ARG D 1 92 ? -21.091 17.722 -23.619 1.00 21.87 92 ARG D N 1
ATOM 2036 C CA . ARG D 1 92 ? -22.115 16.667 -23.743 1.00 26.45 92 ARG D CA 1
ATOM 2037 C C . ARG D 1 92 ? -21.450 15.409 -24.299 1.00 19.94 92 ARG D C 1
ATOM 2038 O O . ARG D 1 92 ? -20.762 15.474 -25.289 1.00 18.67 92 ARG D O 1
ATOM 2046 N N . LEU D 1 93 ? -21.627 14.322 -23.592 1.00 18.56 93 LEU D N 1
ATOM 2047 C CA . LEU D 1 93 ? -21.248 12.955 -23.984 1.00 20.25 93 LEU D CA 1
ATOM 2048 C C . LEU D 1 93 ? -22.530 12.156 -23.939 1.00 19.32 93 LEU D C 1
ATOM 2049 O O . LEU D 1 93 ? -22.985 11.944 -22.792 1.00 19.42 93 LEU D O 1
ATOM 2054 N N . GLY D 1 94 ? -23.073 11.790 -25.095 1.00 23.09 94 GLY D N 1
ATOM 2055 C CA . GLY D 1 94 ? -24.418 11.186 -25.220 1.00 23.35 94 GLY D CA 1
ATOM 2056 C C . GLY D 1 94 ? -25.427 12.044 -24.475 1.00 23.02 94 GLY D C 1
ATOM 2057 O O . GLY D 1 94 ? -25.482 13.221 -24.780 1.00 23.84 94 GLY D O 1
ATOM 2058 N N . ASP D 1 95 ? -26.180 11.488 -23.522 1.00 22.65 95 ASP D N 1
ATOM 2059 C CA . ASP D 1 95 ? -27.234 12.222 -22.788 1.00 25.07 95 ASP D CA 1
ATOM 2060 C C . ASP D 1 95 ? -26.610 12.939 -21.594 1.00 28.57 95 ASP D C 1
ATOM 2061 O O . ASP D 1 95 ? -27.33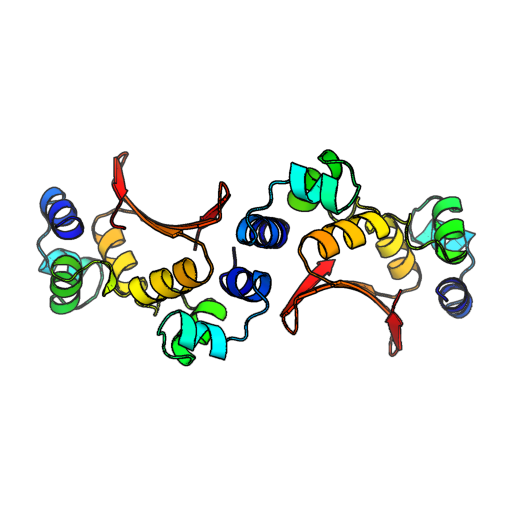2 13.672 -20.939 1.00 29.42 95 ASP D O 1
ATOM 2066 N N . GLU D 1 96 ? -25.333 12.717 -21.280 1.00 24.79 96 GLU D N 1
ATOM 2067 C CA . GLU D 1 96 ? -24.755 13.371 -20.074 1.00 28.44 96 GLU D CA 1
ATOM 2068 C C . GLU D 1 96 ? -24.142 14.711 -20.466 1.00 29.52 96 GLU D C 1
ATOM 2069 O O . GLU D 1 96 ? -23.457 14.794 -21.495 1.00 23.00 96 GLU D O 1
ATOM 2075 N N . THR D 1 97 ? -24.354 15.715 -19.631 1.00 34.50 97 THR D N 1
ATOM 2076 C CA . THR D 1 97 ? -23.844 17.077 -19.891 1.00 40.00 97 THR D CA 1
ATOM 2077 C C . THR D 1 97 ? -23.080 17.491 -18.638 1.00 37.71 97 THR D C 1
ATOM 2078 O O . THR D 1 97 ? -23.585 17.279 -17.536 1.00 39.69 97 THR D O 1
ATOM 2082 N N . PHE D 1 98 ? -21.838 17.919 -18.812 1.00 35.82 98 PHE D N 1
ATOM 2083 C CA . PHE D 1 98 ? -20.931 18.299 -17.708 1.00 33.60 98 PHE D CA 1
ATOM 2084 C C . PHE D 1 98 ? -20.487 19.755 -17.912 1.00 37.63 98 PHE D C 1
ATOM 2085 O O . PHE D 1 98 ? -20.277 20.173 -19.066 1.00 36.82 98 PHE D O 1
ATOM 2093 N N . THR D 1 99 ? -20.338 20.505 -16.818 1.00 42.05 99 THR D N 1
ATOM 2094 C CA . THR D 1 99 ? -19.740 21.864 -16.796 1.00 40.12 99 THR D CA 1
ATOM 2095 C C . THR D 1 99 ? -18.216 21.770 -16.799 1.00 41.84 99 THR D C 1
ATOM 2096 O O . THR D 1 99 ? -17.673 20.991 -15.997 1.00 42.56 99 THR D O 1
ATOM 2100 N N . LEU D 1 100 ? -17.575 22.529 -17.679 1.00 40.67 100 LEU D N 1
ATOM 2101 C CA . LEU D 1 100 ? -16.124 22.812 -17.704 1.00 46.42 100 LEU D CA 1
ATOM 2102 C C . LEU D 1 100 ? -15.875 24.090 -16.894 1.00 55.01 100 LEU D C 1
ATOM 2103 O O . LEU D 1 100 ? -14.917 24.126 -16.104 1.00 55.11 100 LEU D O 1
#